Protein AF-C9STS8-F1 (afdb_monomer_lite)

Secondary structure (DSSP, 8-state):
--HHHHHHTT--SS--HHHHHHHHHHHHHHHHTT---EEEETTEE--HHHHHHHHT--HHHH--TTS-----TTEEEEPPPPP-----GGGG-HHHHHHHHHHHHHHHHHHHHHHHHHHHS--SS---TTSS---HHHHHHHHHHHHHHTT-HHHHHHHHHHHHHHHHHHHHT--HHHHHHHHHHTT-S-HHHHHHHHHHHHHHHHHHS-TT-HHHHHHHHHHHHHHHHHHHHHHHHHHTTSTTS--GGGSS--

Organism: Verticillium alfalfae (strain VaMs.102 / ATCC MYA-4576 / FGSC 10136) (NCBI:txid526221)

pLDDT: mean 78.73, std 14.79, range [30.77, 94.56]

Structure (mmCIF, N/CA/C/O backbone):
data_AF-C9STS8-F1
#
_entry.id   AF-C9STS8-F1
#
loop_
_atom_site.group_PDB
_atom_site.id
_atom_site.type_symbol
_atom_site.label_atom_id
_atom_site.label_alt_id
_atom_site.label_comp_id
_atom_site.label_asym_id
_atom_site.label_entity_id
_atom_site.label_seq_id
_atom_site.pdbx_PDB_ins_code
_atom_site.Cartn_x
_atom_site.Cartn_y
_atom_site.Cartn_z
_atom_site.occupancy
_atom_site.B_iso_or_equiv
_atom_site.auth_seq_id
_atom_site.auth_comp_id
_atom_site.auth_asym_id
_atom_site.auth_atom_id
_atom_site.pdbx_PDB_model_num
ATOM 1 N N . MET A 1 1 ? -40.296 -18.657 47.516 1.00 67.12 1 MET A N 1
ATOM 2 C CA . MET A 1 1 ? -38.949 -18.683 48.134 1.00 67.12 1 MET A CA 1
ATOM 3 C C . MET A 1 1 ? -37.764 -18.337 47.206 1.00 67.12 1 MET A C 1
ATOM 5 O O . MET A 1 1 ? -36.637 -18.381 47.673 1.00 67.12 1 MET A O 1
ATOM 9 N N . TYR A 1 2 ? -37.956 -17.901 45.949 1.00 66.25 2 TYR A N 1
ATOM 10 C CA . TYR A 1 2 ? -36.840 -17.428 45.095 1.00 66.25 2 TYR A CA 1
ATOM 11 C C . TYR A 1 2 ? -36.638 -15.901 45.098 1.00 66.25 2 TYR A C 1
ATOM 13 O O . TYR A 1 2 ? -35.509 -15.427 45.036 1.00 66.25 2 TYR A O 1
ATOM 21 N N . LYS A 1 3 ? -37.718 -15.113 45.212 1.00 73.81 3 LYS A N 1
ATOM 22 C CA . LYS A 1 3 ? -37.658 -13.639 45.155 1.00 73.81 3 LYS A CA 1
ATOM 23 C C . LYS A 1 3 ? -36.834 -13.015 46.291 1.00 73.81 3 LYS A C 1
ATOM 25 O O . LYS A 1 3 ? -36.077 -12.091 46.037 1.00 73.81 3 LYS A O 1
ATOM 30 N N . THR A 1 4 ? -36.921 -13.556 47.507 1.00 77.25 4 THR A N 1
ATOM 31 C CA . THR A 1 4 ? -36.148 -13.088 48.671 1.00 77.25 4 THR A CA 1
ATOM 32 C C . THR A 1 4 ? -34.641 -13.272 48.4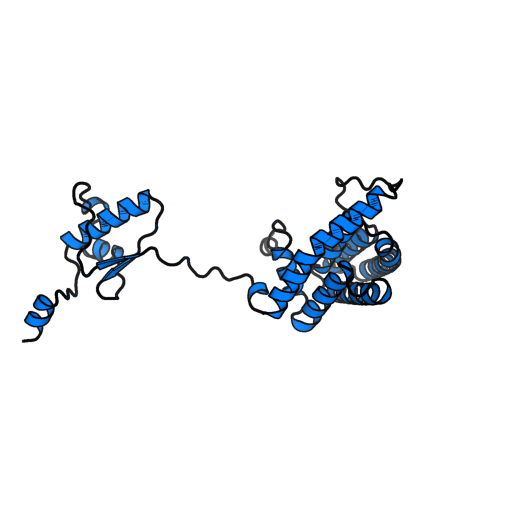98 1.00 77.25 4 THR A C 1
ATOM 34 O O . THR A 1 4 ? -33.877 -12.405 48.910 1.00 77.25 4 THR A O 1
ATOM 37 N N . ARG A 1 5 ? -34.204 -14.347 47.825 1.00 78.25 5 ARG A N 1
ATOM 38 C CA . ARG A 1 5 ? -32.780 -14.588 47.538 1.00 78.25 5 ARG A CA 1
ATOM 39 C C . ARG A 1 5 ? -32.213 -13.590 46.526 1.00 78.25 5 ARG A C 1
ATOM 41 O O . ARG A 1 5 ? -31.107 -13.107 46.721 1.00 78.25 5 ARG A O 1
ATOM 48 N N . PHE A 1 6 ? -32.976 -13.216 45.495 1.00 74.19 6 PHE A N 1
ATOM 49 C CA . PHE A 1 6 ? -32.545 -12.182 44.541 1.00 74.19 6 PHE A CA 1
ATOM 50 C C . PHE A 1 6 ? -32.336 -10.819 45.210 1.00 74.19 6 PHE A C 1
ATOM 52 O O . PHE A 1 6 ? -31.369 -10.133 44.889 1.00 74.19 6 PHE A O 1
ATOM 59 N N . THR A 1 7 ? -33.195 -10.455 46.167 1.00 72.31 7 THR A N 1
ATOM 60 C CA . THR A 1 7 ? -33.020 -9.233 46.962 1.00 72.31 7 THR A CA 1
ATOM 61 C C . THR A 1 7 ? -31.788 -9.321 47.863 1.00 72.31 7 THR A C 1
ATOM 63 O O . THR A 1 7 ? -31.000 -8.382 47.893 1.00 72.31 7 THR A O 1
ATOM 66 N N . GLN A 1 8 ? -31.569 -10.458 48.538 1.00 76.31 8 GLN A N 1
ATOM 67 C CA . GLN A 1 8 ? -30.374 -10.687 49.367 1.00 76.31 8 GLN A CA 1
ATOM 68 C C . GLN A 1 8 ? -29.068 -10.648 48.557 1.00 76.31 8 GLN A C 1
ATOM 70 O O . GLN A 1 8 ? -28.059 -10.158 49.050 1.00 76.31 8 GLN A O 1
ATOM 75 N N . TRP A 1 9 ? -29.083 -11.118 47.308 1.00 76.31 9 TRP A N 1
ATOM 76 C CA . TRP A 1 9 ? -27.934 -11.057 46.396 1.00 76.31 9 TRP A CA 1
ATOM 77 C C . TRP A 1 9 ? -27.789 -9.715 45.664 1.00 76.31 9 TRP A C 1
ATOM 79 O O . TRP A 1 9 ? -26.895 -9.574 44.831 1.00 76.31 9 TRP A O 1
ATOM 89 N N . GLY A 1 10 ? -28.666 -8.739 45.924 1.00 69.81 10 GLY A N 1
ATOM 90 C CA . GLY A 1 10 ? -28.631 -7.431 45.264 1.00 69.81 10 GLY A CA 1
ATOM 91 C C . GLY A 1 10 ? -28.894 -7.490 43.754 1.00 69.81 10 GLY A C 1
ATOM 92 O O . GLY A 1 10 ? -28.480 -6.604 43.007 1.00 69.81 10 GLY A O 1
ATOM 93 N N . PHE A 1 11 ? -29.559 -8.541 43.271 1.00 72.75 11 PHE A N 1
ATOM 94 C CA . PHE A 1 11 ? -29.754 -8.773 41.845 1.00 72.75 11 PHE A CA 1
ATOM 95 C C . PHE A 1 11 ? -31.071 -8.146 41.369 1.00 72.75 11 PHE A C 1
ATOM 97 O O . PHE A 1 11 ? -32.132 -8.776 41.352 1.00 72.75 11 PHE A O 1
ATOM 104 N N . ALA A 1 12 ? -31.002 -6.882 40.955 1.00 71.38 12 ALA A N 1
ATOM 105 C CA . ALA A 1 12 ? -32.140 -6.169 40.388 1.00 71.38 12 ALA A CA 1
ATOM 106 C C . ALA A 1 12 ? -32.310 -6.472 38.886 1.00 71.38 12 ALA A C 1
ATOM 108 O O . ALA A 1 12 ? -31.392 -6.318 38.076 1.00 71.38 12 ALA A O 1
ATOM 109 N N . LYS A 1 13 ? -33.520 -6.894 38.485 1.00 72.44 13 LYS A N 1
ATOM 110 C CA . LYS A 1 13 ? -33.876 -7.104 37.066 1.00 72.44 13 LYS A CA 1
ATOM 111 C C . LYS A 1 13 ? -34.151 -5.788 36.334 1.00 72.44 13 LYS A C 1
ATOM 113 O O . LYS A 1 13 ? -33.955 -5.710 35.121 1.00 72.44 13 LYS A O 1
ATOM 118 N N . ASN A 1 14 ? -34.597 -4.761 37.047 1.00 79.94 14 ASN A N 1
ATOM 119 C CA . ASN A 1 14 ? -34.988 -3.468 36.496 1.00 79.94 14 ASN A CA 1
ATOM 120 C C . ASN A 1 14 ? -34.195 -2.373 37.200 1.00 79.94 14 ASN A C 1
ATOM 122 O O . ASN A 1 14 ? -33.925 -2.513 38.386 1.00 79.94 14 ASN A O 1
ATOM 126 N N . ASN A 1 15 ? -33.860 -1.311 36.470 1.00 82.06 15 ASN A N 1
ATOM 127 C CA . ASN A 1 15 ? -33.297 -0.120 37.093 1.00 82.06 15 ASN A CA 1
ATOM 128 C C . ASN A 1 15 ? -34.439 0.676 37.718 1.00 82.06 15 ASN A C 1
ATOM 130 O O . ASN A 1 15 ? -35.491 0.850 37.087 1.00 82.06 15 ASN A O 1
ATOM 134 N N . THR A 1 16 ? -34.233 1.128 38.944 1.00 85.62 16 THR A N 1
ATOM 135 C CA . THR A 1 16 ? -35.099 2.115 39.588 1.00 85.62 16 THR A CA 1
ATOM 136 C C . THR A 1 16 ? -34.878 3.487 38.960 1.00 85.62 16 THR A C 1
ATOM 138 O O . THR A 1 16 ? -33.874 3.725 38.289 1.00 85.62 16 THR A O 1
ATOM 141 N N . GLU A 1 17 ? -35.818 4.404 39.168 1.00 84.38 17 GLU A N 1
ATOM 142 C CA . GLU A 1 17 ? -35.676 5.770 38.667 1.00 84.38 17 GLU A CA 1
ATOM 143 C C . GLU A 1 17 ? -34.426 6.447 39.237 1.00 84.38 17 GLU A C 1
ATOM 145 O O . GLU A 1 17 ? -33.634 6.985 38.472 1.00 84.38 17 GLU A O 1
ATOM 150 N N . ASN A 1 18 ? -34.187 6.311 40.546 1.00 84.62 18 ASN A N 1
ATOM 151 C CA . ASN A 1 18 ? -32.993 6.846 41.200 1.00 84.62 18 ASN A CA 1
ATOM 152 C C . ASN A 1 18 ? -31.707 6.322 40.555 1.00 84.62 18 ASN A C 1
ATOM 154 O O . ASN A 1 18 ? -30.808 7.104 40.273 1.00 84.62 18 ASN A O 1
ATOM 158 N N . GLU A 1 19 ? -31.616 5.026 40.253 1.00 87.00 19 GLU A N 1
ATOM 159 C CA . GLU A 1 19 ? -30.443 4.473 39.565 1.00 87.00 19 GLU A CA 1
ATOM 160 C C . GLU A 1 19 ? -30.272 5.070 38.167 1.00 87.00 19 GLU A C 1
ATOM 162 O O . GLU A 1 19 ? -29.154 5.390 37.777 1.00 87.00 19 GLU A O 1
ATOM 167 N N . VAL A 1 20 ? -31.364 5.273 37.424 1.00 88.00 20 VAL A N 1
ATOM 168 C CA . VAL A 1 20 ? -31.316 5.933 36.111 1.00 88.00 20 VAL A CA 1
ATOM 169 C C . VAL A 1 20 ? -30.802 7.370 36.230 1.00 88.00 20 VAL A C 1
ATOM 171 O O . VAL A 1 20 ? -29.992 7.764 35.394 1.00 88.00 20 VAL A O 1
ATOM 174 N N . LYS A 1 21 ? -31.172 8.116 37.279 1.00 88.69 21 LYS A N 1
ATOM 175 C CA . LYS A 1 21 ? -30.631 9.465 37.535 1.00 88.69 21 LYS A CA 1
ATOM 176 C C . LYS A 1 21 ? -29.113 9.448 37.726 1.00 88.69 21 LYS A C 1
ATOM 178 O O . LYS A 1 21 ? -28.413 10.230 37.093 1.00 88.69 21 LYS A O 1
ATOM 183 N N . HIS A 1 22 ? -28.590 8.499 38.508 1.00 88.06 22 HIS A N 1
ATOM 184 C CA . HIS A 1 22 ? -27.142 8.357 38.722 1.00 88.06 22 HIS A CA 1
ATOM 185 C C . HIS A 1 22 ? -26.405 7.968 37.429 1.00 88.06 22 HIS A C 1
ATOM 187 O O . HIS A 1 22 ? -25.308 8.460 37.168 1.00 88.06 22 HIS A O 1
ATOM 193 N N . LEU A 1 23 ? -27.008 7.110 36.593 1.00 90.00 23 LEU A N 1
ATOM 194 C CA . LEU A 1 23 ? -26.447 6.748 35.286 1.00 90.00 23 LEU A CA 1
ATOM 195 C C . LEU A 1 23 ? -26.403 7.946 34.337 1.00 90.00 23 LEU A C 1
ATOM 197 O O . LEU A 1 23 ? -25.408 8.129 33.643 1.00 90.00 23 LEU A O 1
ATOM 201 N N . LEU A 1 24 ? -27.465 8.754 34.304 1.00 89.94 24 LEU A N 1
ATOM 202 C CA . LEU A 1 24 ? -27.512 9.959 33.482 1.00 89.94 24 LEU A CA 1
ATOM 203 C C . LEU A 1 24 ? -26.501 11.000 33.969 1.00 89.94 24 LEU A C 1
ATOM 205 O O . LEU A 1 24 ? -25.737 11.492 33.149 1.00 89.94 24 LEU A O 1
ATOM 209 N N . SER A 1 25 ? -26.416 11.257 35.278 1.00 89.00 25 SER A N 1
ATOM 210 C CA . SER A 1 25 ? -25.411 12.161 35.863 1.00 89.00 25 SER A CA 1
ATOM 211 C C . SER A 1 25 ? -23.983 11.762 35.450 1.00 89.00 25 SER A C 1
ATOM 213 O O . SER A 1 25 ? -23.270 12.550 34.829 1.00 89.00 25 SER A O 1
ATOM 215 N N . MET A 1 26 ? -23.610 10.486 35.622 1.00 89.44 26 MET A N 1
ATOM 216 C CA . MET A 1 26 ? -22.300 9.987 35.176 1.00 89.44 26 MET A CA 1
ATOM 217 C C . MET A 1 26 ? -22.098 10.069 33.654 1.00 89.44 26 MET A C 1
ATOM 219 O O . MET A 1 26 ? -20.978 10.288 33.190 1.00 89.44 26 MET A O 1
ATOM 223 N N . LYS A 1 27 ? -23.154 9.857 32.859 1.00 90.56 27 LYS A N 1
ATOM 224 C CA . LYS A 1 27 ? -23.094 9.993 31.398 1.00 90.56 27 LYS A CA 1
ATOM 225 C C . LYS A 1 27 ? -22.758 11.437 31.015 1.00 90.56 27 LYS A C 1
ATOM 227 O O . LYS A 1 27 ? -21.847 11.629 30.222 1.00 90.56 27 LYS A O 1
ATOM 232 N N . PHE A 1 28 ? -23.432 12.424 31.609 1.00 88.25 28 PHE A N 1
ATOM 233 C CA . PHE A 1 28 ? -23.201 13.844 31.326 1.00 88.25 28 PHE A CA 1
ATOM 234 C C . PHE A 1 28 ? -21.793 14.303 31.711 1.00 88.25 28 PHE A C 1
ATOM 236 O O . PHE A 1 28 ? -21.145 14.968 30.907 1.00 88.25 28 PHE A O 1
ATOM 243 N N . GLU A 1 29 ? -21.290 13.905 32.884 1.00 88.19 29 GLU A N 1
ATOM 244 C CA . GLU A 1 29 ? -19.907 14.199 33.294 1.00 88.19 29 GLU A CA 1
ATOM 245 C C . GLU A 1 29 ? -18.899 13.679 32.261 1.00 88.19 29 GLU A C 1
ATOM 247 O O . GLU A 1 29 ? -17.994 14.388 31.825 1.00 88.19 29 GLU A O 1
ATOM 252 N N . ARG A 1 30 ? -19.083 12.437 31.812 1.00 89.06 30 ARG A N 1
ATOM 253 C CA . ARG A 1 30 ? -18.174 11.800 30.857 1.00 89.06 30 ARG A CA 1
ATOM 254 C C . ARG A 1 30 ? -18.312 12.347 29.443 1.00 89.06 30 ARG A C 1
ATOM 256 O O . ARG A 1 30 ? -17.299 12.480 28.759 1.00 89.06 30 ARG A O 1
ATOM 263 N N . ASP A 1 31 ? -19.523 12.683 29.014 1.00 86.75 31 ASP A N 1
ATOM 264 C CA . ASP A 1 31 ? -19.766 13.304 27.712 1.00 86.75 31 ASP A CA 1
ATOM 265 C C . ASP A 1 31 ? -19.141 14.712 27.663 1.00 86.75 31 ASP A C 1
ATOM 267 O O . ASP A 1 31 ? -18.551 15.074 26.645 1.00 86.75 31 ASP A O 1
ATOM 271 N N . ALA A 1 32 ? -19.152 15.462 28.775 1.00 85.81 32 ALA A N 1
ATOM 272 C CA . ALA A 1 32 ? -18.429 16.732 28.905 1.00 85.81 32 ALA A CA 1
ATOM 273 C C . ALA A 1 32 ? -16.898 16.560 28.814 1.00 85.81 32 ALA A C 1
ATOM 275 O O . ALA A 1 32 ? -16.208 17.419 28.269 1.00 85.81 32 ALA A O 1
ATOM 276 N N . GLU A 1 33 ? -16.364 15.424 29.272 1.00 86.50 33 GLU A N 1
ATOM 277 C CA . GLU A 1 33 ? -14.960 15.029 29.073 1.00 86.50 33 GLU A CA 1
ATOM 278 C C . GLU A 1 33 ? -14.669 14.449 27.669 1.00 86.50 33 GLU A C 1
ATOM 280 O O . GLU A 1 33 ? -13.536 14.048 27.388 1.00 86.50 33 GLU A O 1
ATOM 285 N N . GLY A 1 34 ? -15.672 14.340 26.790 1.00 83.50 34 GLY A N 1
ATOM 286 C CA . GLY A 1 34 ? -15.544 13.738 25.459 1.00 83.50 34 GLY A CA 1
ATOM 287 C C . GLY A 1 34 ? -15.432 12.207 25.459 1.00 83.50 34 GLY A C 1
ATOM 288 O O . GLY A 1 34 ? -14.976 11.614 24.477 1.00 83.50 34 GLY A O 1
ATOM 289 N N . LYS A 1 35 ? -15.818 11.537 26.550 1.00 85.31 35 LYS A N 1
ATOM 290 C CA . LYS A 1 35 ? -15.754 10.077 26.703 1.00 85.31 35 LYS A CA 1
ATOM 291 C C . LYS A 1 35 ? -17.135 9.446 26.558 1.00 85.31 35 LYS A C 1
ATOM 293 O O . LYS A 1 35 ? -17.980 9.566 27.436 1.00 85.31 35 LYS A O 1
ATOM 298 N N . VAL A 1 36 ? -17.304 8.623 25.523 1.00 85.88 36 VAL A N 1
ATOM 299 C CA . VAL A 1 36 ? -18.525 7.821 25.345 1.00 85.88 36 VAL A CA 1
ATOM 300 C C . VAL A 1 36 ? -18.703 6.838 26.512 1.00 85.88 36 VAL A C 1
ATOM 302 O O . VAL A 1 36 ? -17.737 6.233 26.997 1.00 85.88 36 VAL A O 1
ATOM 305 N N . SER A 1 37 ? -19.946 6.674 26.967 1.00 89.62 37 SER A N 1
ATOM 306 C CA . SER A 1 37 ? -20.301 5.867 28.141 1.00 89.62 37 SER A CA 1
ATOM 307 C C . SER A 1 37 ? -21.247 4.719 27.788 1.00 89.62 37 SER A C 1
ATOM 309 O O . SER A 1 37 ? -22.311 4.931 27.213 1.00 89.62 37 SER A O 1
ATOM 311 N N . GLU A 1 38 ? -20.885 3.498 28.181 1.00 91.50 38 GLU A N 1
ATOM 312 C CA . GLU A 1 38 ? -21.734 2.307 28.135 1.00 91.50 38 GLU A CA 1
ATOM 313 C C . GLU A 1 38 ? -21.904 1.740 29.551 1.00 91.50 38 GLU A C 1
ATOM 315 O O . GLU A 1 38 ? -20.928 1.491 30.264 1.00 91.50 38 GLU A O 1
ATOM 320 N N . PHE A 1 39 ? -23.151 1.512 29.969 1.00 91.56 39 PHE A N 1
ATOM 321 C CA . PHE A 1 39 ? -23.462 0.992 31.299 1.00 91.56 39 PHE A CA 1
ATOM 322 C C . PHE A 1 39 ? -23.819 -0.491 31.243 1.00 91.56 39 PHE A C 1
ATOM 324 O O . PHE A 1 39 ? -24.730 -0.904 30.525 1.00 91.56 39 PHE A O 1
ATOM 331 N N . ILE A 1 40 ? -23.134 -1.292 32.056 1.00 89.69 40 ILE A N 1
ATOM 332 C CA . ILE A 1 40 ? -23.344 -2.734 32.169 1.00 89.69 40 ILE A CA 1
ATOM 333 C C . ILE A 1 40 ? -23.850 -3.047 33.570 1.00 89.69 40 ILE A C 1
ATOM 335 O O . ILE A 1 40 ? -23.167 -2.797 34.562 1.00 89.69 40 ILE A O 1
ATOM 339 N N . ARG A 1 41 ? -25.026 -3.662 33.647 1.00 88.94 41 ARG A N 1
ATOM 340 C CA . ARG A 1 41 ? -25.642 -4.127 34.887 1.00 88.94 41 ARG A CA 1
ATOM 341 C C . ARG A 1 41 ? -25.710 -5.645 34.904 1.00 88.94 41 ARG A C 1
ATOM 343 O O . ARG A 1 41 ? -26.393 -6.233 34.064 1.00 88.94 41 ARG A O 1
ATOM 350 N N . ASN A 1 42 ? -25.057 -6.285 35.875 1.00 84.19 42 ASN A N 1
ATOM 351 C CA . ASN A 1 42 ? -25.028 -7.752 36.000 1.00 84.19 42 ASN A CA 1
ATOM 352 C C . ASN A 1 42 ? -24.695 -8.464 34.667 1.00 84.19 42 ASN A C 1
ATOM 354 O O . ASN A 1 42 ? -25.320 -9.459 34.306 1.00 84.19 42 ASN A O 1
ATOM 358 N N . GLY A 1 43 ? -23.762 -7.898 33.891 1.00 82.38 43 GLY A N 1
ATOM 359 C CA . GLY A 1 43 ? -23.343 -8.422 32.584 1.00 82.38 43 GLY A CA 1
ATOM 360 C C . GLY A 1 43 ? -24.243 -8.063 31.392 1.00 82.38 43 GLY A C 1
ATOM 361 O O . GLY A 1 43 ? -23.935 -8.469 30.277 1.00 82.38 43 GLY A O 1
ATOM 362 N N . LYS A 1 44 ? -25.329 -7.301 31.583 1.00 85.62 44 LYS A N 1
ATOM 363 C CA . LYS A 1 44 ? -26.216 -6.849 30.497 1.00 85.62 44 LYS A CA 1
ATOM 364 C C . LYS A 1 44 ? -26.116 -5.346 30.273 1.00 85.62 44 LYS A C 1
ATOM 366 O O . LYS A 1 44 ? -26.104 -4.582 31.234 1.00 85.62 44 LYS A O 1
ATOM 371 N N . VAL A 1 45 ? -26.102 -4.934 29.008 1.00 88.56 45 VAL A N 1
ATOM 372 C CA . VAL A 1 45 ? -26.091 -3.517 28.625 1.00 88.56 45 VAL A CA 1
ATOM 373 C C . VAL A 1 45 ? -27.410 -2.857 29.027 1.00 88.56 45 VAL A C 1
ATOM 375 O O . VAL A 1 45 ? -28.497 -3.392 28.787 1.00 88.56 45 VAL A O 1
ATOM 378 N N . VAL A 1 46 ? -27.311 -1.695 29.665 1.00 89.12 46 VAL A N 1
ATOM 379 C CA . VAL A 1 46 ? -28.449 -0.862 30.048 1.00 89.12 46 VAL A CA 1
ATOM 380 C C . VAL A 1 46 ? -28.781 0.087 28.901 1.00 89.12 46 VAL A C 1
ATOM 382 O O . VAL A 1 46 ? -27.986 0.950 28.546 1.00 89.12 46 VAL A O 1
ATOM 385 N N . ASN A 1 47 ? -29.989 -0.036 28.351 1.00 88.81 47 ASN A N 1
ATOM 386 C CA . ASN A 1 47 ? -30.487 0.867 27.317 1.00 88.81 47 ASN A CA 1
ATOM 387 C C . ASN A 1 47 ? -31.321 1.997 27.950 1.00 88.81 47 ASN A C 1
ATOM 389 O O . ASN A 1 47 ? -32.513 1.827 28.223 1.00 88.81 47 ASN A O 1
ATOM 393 N N . LEU A 1 48 ? -30.679 3.144 28.195 1.00 88.50 48 LEU A N 1
ATOM 394 C CA . LEU A 1 48 ? -31.318 4.327 28.788 1.00 88.50 48 LEU A CA 1
ATOM 395 C C . LEU A 1 48 ? -32.429 4.894 27.888 1.00 88.50 48 LEU A C 1
ATOM 397 O O . LEU A 1 48 ? -33.509 5.210 28.383 1.00 88.50 48 LEU A O 1
ATOM 401 N N . ALA A 1 49 ? -32.230 4.910 26.566 1.00 86.56 49 ALA A N 1
ATOM 402 C CA . ALA A 1 49 ? -33.216 5.417 25.606 1.00 86.56 49 ALA A CA 1
ATOM 403 C C . ALA A 1 49 ? -34.560 4.670 25.684 1.00 86.56 49 ALA A C 1
ATOM 405 O O . ALA A 1 49 ? -35.628 5.274 25.600 1.00 86.56 49 ALA A O 1
ATOM 406 N N . THR A 1 50 ? -34.524 3.354 25.911 1.00 87.00 50 THR A N 1
ATOM 407 C CA . THR A 1 50 ? -35.742 2.542 26.069 1.00 87.00 50 THR A CA 1
ATOM 408 C C . THR A 1 50 ? -36.493 2.895 27.354 1.00 87.00 50 THR A C 1
ATOM 410 O O . THR A 1 50 ? -37.725 2.925 27.362 1.00 87.00 50 THR A O 1
ATOM 413 N N . TYR A 1 51 ? -35.767 3.173 28.443 1.00 87.31 51 TYR A N 1
ATOM 414 C CA . TYR A 1 51 ? -36.372 3.600 29.704 1.00 87.31 51 TYR A CA 1
ATOM 415 C C . TYR A 1 51 ? -37.075 4.952 29.547 1.00 87.31 51 TYR A C 1
ATOM 417 O O . TYR A 1 51 ? -38.254 5.058 29.888 1.00 87.31 51 TYR A O 1
ATOM 425 N N . LEU A 1 52 ? -36.371 5.935 28.980 1.00 87.88 52 LEU A N 1
ATOM 426 C CA . LEU A 1 52 ? -36.862 7.293 28.730 1.00 87.88 52 LEU A CA 1
ATOM 427 C C . LEU A 1 52 ? -38.103 7.282 27.833 1.00 87.88 52 LEU A C 1
ATOM 429 O O . LEU A 1 52 ? -39.150 7.798 28.217 1.00 87.88 52 LEU A O 1
ATOM 433 N N . LYS A 1 53 ? -38.043 6.557 26.707 1.00 89.44 53 LYS A N 1
ATOM 434 C CA . LYS A 1 53 ? -39.173 6.402 25.778 1.00 89.44 53 LYS A CA 1
ATOM 435 C C . LYS A 1 53 ? -40.407 5.794 26.446 1.00 89.44 53 LYS A C 1
ATOM 437 O O . LYS A 1 53 ? -41.519 6.240 26.197 1.00 89.44 53 LYS A O 1
ATOM 442 N N . ARG A 1 54 ? -40.228 4.781 27.301 1.00 88.06 54 ARG A N 1
ATOM 443 C CA . ARG A 1 54 ? -41.338 4.145 28.031 1.00 88.06 54 ARG A CA 1
ATOM 444 C C . ARG A 1 54 ? -41.952 5.076 29.078 1.00 88.06 54 ARG A C 1
ATOM 446 O O . ARG A 1 54 ? -43.139 4.960 29.360 1.00 88.06 54 ARG A O 1
ATOM 453 N N . LYS A 1 55 ? -41.137 5.924 29.703 1.00 87.19 55 LYS A N 1
ATOM 454 C CA . LYS A 1 55 ? -41.578 6.857 30.745 1.00 87.19 55 LYS A CA 1
ATOM 455 C C . LYS A 1 55 ? -42.078 8.192 30.195 1.00 87.19 55 LYS A C 1
ATOM 457 O O . LYS A 1 55 ? -42.711 8.915 30.948 1.00 87.19 55 LYS A O 1
ATOM 462 N N . GLY A 1 56 ? -41.852 8.479 28.912 1.00 86.62 56 GLY A N 1
ATOM 463 C CA . GLY A 1 56 ? -42.266 9.734 28.283 1.00 86.62 56 GLY A CA 1
ATOM 464 C C . GLY A 1 56 ? -41.487 10.944 28.802 1.00 86.62 56 GLY A C 1
ATOM 465 O O . GLY A 1 56 ? -42.021 12.043 28.802 1.00 86.62 56 GLY A O 1
ATOM 466 N N . VAL A 1 57 ? -40.256 10.725 29.269 1.00 87.88 57 VAL A N 1
ATOM 467 C CA . VAL A 1 57 ? -39.380 11.750 29.857 1.00 87.88 57 VAL A CA 1
ATOM 468 C C . VAL A 1 57 ? -38.080 11.831 29.067 1.00 87.88 57 VAL A C 1
ATOM 470 O O . VAL A 1 57 ? -37.630 10.831 28.500 1.00 87.88 57 VAL A O 1
ATOM 473 N N . THR A 1 58 ? -37.482 13.013 29.018 1.00 86.62 58 THR A N 1
ATOM 474 C CA . THR A 1 58 ? -36.185 13.265 28.383 1.00 86.62 58 THR A CA 1
ATOM 475 C C . THR A 1 58 ? -35.035 13.065 29.372 1.00 86.62 58 THR A C 1
ATOM 477 O O . THR A 1 58 ? -35.246 12.884 30.571 1.00 86.62 58 THR A O 1
ATOM 480 N N . GLU A 1 59 ? -33.794 13.064 28.870 1.00 82.81 59 GLU A N 1
ATOM 481 C CA . GLU A 1 59 ? -32.603 12.970 29.727 1.00 82.81 59 GLU A CA 1
ATOM 482 C C . GLU A 1 59 ? -32.550 14.127 30.739 1.00 82.81 59 GLU A C 1
ATOM 484 O O . GLU A 1 59 ? -32.228 13.900 31.900 1.00 82.81 59 GLU A O 1
ATOM 489 N N . TYR A 1 60 ? -32.947 15.333 30.327 1.00 80.69 60 TYR A N 1
ATOM 490 C CA . TYR A 1 60 ? -32.900 16.542 31.152 1.00 80.69 60 TYR A CA 1
ATOM 491 C C . TYR A 1 60 ? -33.988 16.605 32.230 1.00 80.69 60 TYR A C 1
ATOM 493 O O . TYR A 1 60 ? -33.771 17.233 33.258 1.00 80.69 60 TYR A O 1
ATOM 501 N N . ASP A 1 61 ? -35.117 15.914 32.045 1.00 78.19 61 ASP A N 1
ATOM 502 C CA . ASP A 1 61 ? -36.210 15.901 33.033 1.00 78.19 61 ASP A CA 1
ATOM 503 C C . ASP A 1 61 ? -35.860 15.090 34.292 1.00 78.19 61 ASP A C 1
ATOM 505 O O . ASP A 1 61 ? -36.488 15.239 35.339 1.00 78.19 61 ASP A O 1
ATOM 509 N N . LEU A 1 62 ? -34.885 14.181 34.182 1.00 75.00 62 LEU A N 1
ATOM 510 C CA . LEU A 1 62 ? -34.491 13.267 35.256 1.00 75.00 62 LEU A CA 1
ATOM 511 C C . LEU A 1 62 ? -33.144 13.609 35.888 1.00 75.00 62 LEU A C 1
ATOM 513 O O . LEU A 1 62 ? -32.866 13.125 36.987 1.00 75.00 62 LEU A O 1
ATOM 517 N N . VAL A 1 63 ? -32.295 14.364 35.195 1.00 72.25 63 VAL A N 1
ATOM 518 C CA . VAL A 1 63 ? -30.969 14.706 35.705 1.00 72.25 63 VAL A CA 1
ATOM 519 C C . VAL A 1 63 ? -31.107 15.714 36.824 1.00 72.25 63 VAL A C 1
ATOM 521 O O . VAL A 1 63 ? -31.624 16.810 36.645 1.00 72.25 63 VAL A O 1
ATOM 524 N N . ASP A 1 64 ? -30.581 15.324 37.971 1.00 73.81 64 ASP A N 1
ATOM 525 C CA . ASP A 1 64 ? -30.295 16.231 39.059 1.00 73.81 64 ASP A CA 1
ATOM 526 C C . ASP A 1 64 ? -28.780 16.450 39.082 1.00 73.81 64 ASP A C 1
ATOM 528 O O . ASP A 1 64 ? -28.016 15.522 39.365 1.00 73.81 64 ASP A O 1
ATOM 532 N N . PHE A 1 65 ? -28.350 17.658 38.716 1.00 66.12 65 PHE A N 1
ATOM 533 C CA . PHE A 1 65 ? -26.935 18.034 38.664 1.00 66.12 65 PHE A CA 1
ATOM 534 C C . PHE A 1 65 ? -26.289 18.107 40.058 1.00 66.12 65 PHE A C 1
ATOM 536 O O . PHE A 1 65 ? -25.065 18.153 40.152 1.00 66.12 65 PHE A O 1
ATOM 543 N N . GLU A 1 66 ? -27.083 18.079 41.133 1.00 66.94 66 GLU A N 1
ATOM 544 C CA . GLU A 1 66 ? -26.591 18.011 42.514 1.00 66.94 66 GLU A CA 1
ATOM 545 C C . GLU A 1 66 ? -26.404 16.560 42.996 1.00 66.94 66 GLU A C 1
ATOM 547 O O . GLU A 1 66 ? -25.722 16.305 43.993 1.00 66.94 66 GLU A O 1
ATOM 552 N N . THR A 1 67 ? -26.963 15.577 42.280 1.00 67.62 67 THR A N 1
ATOM 553 C CA . THR A 1 67 ? -26.832 14.160 42.632 1.00 67.62 67 THR A CA 1
ATOM 554 C C . THR A 1 67 ? -25.434 13.642 42.290 1.00 67.62 67 THR A C 1
ATOM 556 O O . THR A 1 67 ? -25.018 13.621 41.129 1.00 67.62 67 THR A O 1
ATOM 559 N N . THR A 1 68 ? -24.730 13.124 43.304 1.00 67.75 68 THR A N 1
ATOM 560 C CA . THR A 1 68 ? -23.409 12.498 43.134 1.00 67.75 68 THR A CA 1
ATOM 561 C C . THR A 1 68 ? -23.451 11.390 42.081 1.00 67.75 68 THR A C 1
ATOM 563 O O . THR A 1 6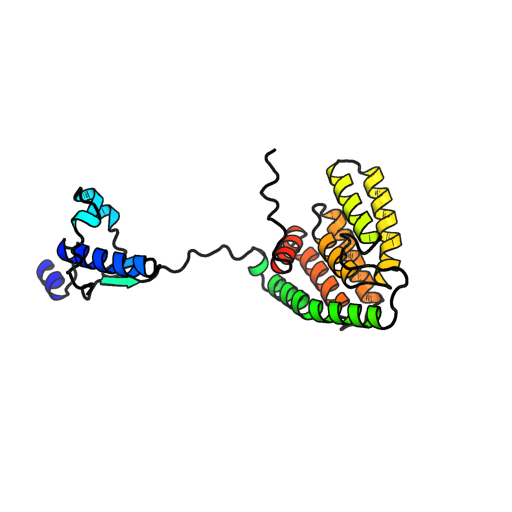8 ? -24.277 10.480 42.177 1.00 67.75 68 THR A O 1
ATOM 566 N N . SER A 1 69 ? -22.503 11.381 41.145 1.00 70.81 69 SER A N 1
ATOM 567 C CA . SER A 1 69 ? -22.403 10.398 40.053 1.00 70.81 69 SER A CA 1
ATOM 568 C C . SER A 1 69 ? -22.021 8.974 40.497 1.00 70.81 69 SER A C 1
ATOM 570 O O . SER A 1 69 ? -21.603 8.130 39.703 1.00 70.81 69 SER A O 1
ATOM 572 N N . ARG A 1 70 ? -22.175 8.637 41.781 1.00 82.12 70 ARG A N 1
ATOM 573 C CA . ARG A 1 70 ? -21.786 7.332 42.315 1.00 82.12 70 ARG A CA 1
ATOM 574 C C . ARG A 1 70 ? -22.721 6.233 41.811 1.00 82.12 70 ARG A C 1
ATOM 576 O O . ARG A 1 70 ? -23.884 6.150 42.194 1.00 82.12 70 ARG A O 1
ATOM 583 N N . LEU A 1 71 ? -22.181 5.330 40.998 1.00 84.06 71 LEU A N 1
ATOM 584 C CA . LEU A 1 71 ? -22.944 4.196 40.490 1.00 84.06 71 LEU A CA 1
ATOM 585 C C . LEU A 1 71 ? -23.288 3.167 41.582 1.00 84.06 71 LEU A C 1
ATOM 587 O O . LEU A 1 71 ? -22.467 2.901 42.467 1.00 84.06 71 LEU A O 1
ATOM 591 N N . PRO A 1 72 ? -24.452 2.499 41.472 1.00 84.12 72 PRO A N 1
ATOM 592 C CA . PRO A 1 72 ? -24.762 1.310 42.258 1.00 84.12 72 PRO A CA 1
ATOM 593 C C . PRO A 1 72 ? -23.723 0.202 42.040 1.00 84.12 72 PRO A C 1
ATOM 595 O O . PRO A 1 72 ? -23.266 -0.010 40.921 1.00 84.12 72 PRO A O 1
ATOM 598 N N . ALA A 1 73 ? -23.418 -0.585 43.078 1.00 82.75 73 ALA A N 1
ATOM 599 C CA . ALA A 1 73 ? -22.363 -1.613 43.040 1.00 82.75 73 ALA A CA 1
ATOM 600 C C . ALA A 1 73 ? -22.516 -2.667 41.920 1.00 82.75 73 ALA A C 1
ATOM 602 O O . ALA A 1 73 ? -21.538 -3.268 41.474 1.00 82.75 73 ALA A O 1
ATOM 603 N N . HIS A 1 74 ? -23.747 -2.897 41.463 1.00 84.31 74 HIS A N 1
ATOM 604 C CA . HIS A 1 74 ? -24.089 -3.882 40.438 1.00 84.31 74 HIS A CA 1
ATOM 605 C C . HIS A 1 74 ? -24.118 -3.293 39.010 1.00 84.31 74 HIS A C 1
ATOM 607 O O . HIS A 1 74 ? -24.420 -4.013 38.050 1.00 84.31 74 HIS A O 1
ATOM 613 N N . VAL A 1 75 ? -23.790 -2.002 38.862 1.00 88.19 75 VAL A N 1
ATOM 614 C CA . VAL A 1 75 ? -23.668 -1.292 37.585 1.00 88.19 75 VAL A CA 1
ATOM 615 C C . VAL A 1 75 ? -22.237 -0.797 37.399 1.00 88.19 75 VAL A C 1
ATOM 617 O O . VAL A 1 75 ? -21.615 -0.259 38.309 1.00 88.19 75 VAL A O 1
ATOM 620 N N . ARG A 1 76 ? -21.698 -0.976 36.194 1.00 89.50 76 ARG A N 1
ATOM 621 C CA . ARG A 1 76 ? -20.364 -0.505 35.813 1.00 89.50 76 ARG A CA 1
ATOM 622 C C . ARG A 1 76 ? -20.464 0.361 34.567 1.00 89.50 76 ARG A C 1
ATOM 624 O O . ARG A 1 76 ? -21.108 -0.047 33.604 1.00 89.50 76 ARG A O 1
ATOM 631 N N . CYS A 1 77 ? -19.796 1.510 34.572 1.00 89.94 77 CYS A N 1
ATOM 632 C CA . CYS A 1 77 ? -19.576 2.310 33.370 1.00 89.94 77 CYS A CA 1
ATOM 633 C C . CYS A 1 77 ? -18.293 1.852 32.668 1.00 89.94 77 CYS A C 1
ATOM 635 O O . CYS A 1 77 ? -17.272 1.612 33.318 1.00 89.94 77 CYS A O 1
ATOM 637 N N . ARG A 1 78 ? -18.335 1.732 31.342 1.00 89.06 78 ARG A N 1
ATOM 638 C CA . ARG A 1 78 ? -17.180 1.467 30.482 1.00 89.06 78 ARG A CA 1
ATOM 639 C C . ARG A 1 78 ? -17.177 2.428 29.303 1.00 89.06 78 ARG A C 1
ATOM 641 O O . ARG A 1 78 ? -18.230 2.841 28.834 1.00 89.06 78 ARG A O 1
ATOM 648 N N . THR A 1 79 ? -15.988 2.757 28.811 1.00 85.81 79 THR A N 1
ATOM 649 C CA . THR A 1 79 ? -15.856 3.316 27.464 1.00 85.81 79 THR A CA 1
ATOM 650 C C . THR A 1 79 ? -15.978 2.145 26.486 1.00 85.81 79 THR A C 1
ATOM 652 O O . THR A 1 79 ? -15.197 1.196 26.631 1.00 85.81 79 THR A O 1
ATOM 655 N N . PRO A 1 80 ? -16.935 2.146 25.541 1.00 78.00 80 PRO A N 1
ATOM 656 C CA . PRO A 1 80 ? -17.016 1.079 24.554 1.00 78.00 80 PRO A CA 1
ATOM 657 C C . PRO A 1 80 ? -15.719 1.049 23.741 1.00 78.00 80 PRO A C 1
ATOM 659 O O . PRO A 1 80 ? -15.136 2.094 23.439 1.00 78.00 80 PRO A O 1
ATOM 662 N N . SER A 1 81 ? -15.243 -0.150 23.404 1.00 69.94 81 SER A N 1
ATOM 663 C CA . SER A 1 81 ? -14.132 -0.274 22.462 1.00 69.94 81 SER A CA 1
ATOM 664 C C . SER A 1 81 ? -14.528 0.412 21.154 1.00 69.94 81 SER A C 1
ATOM 666 O O . SER A 1 81 ? -15.678 0.252 20.729 1.00 69.94 81 SER A O 1
ATOM 668 N N . PRO A 1 82 ? -13.623 1.179 20.516 1.00 64.12 82 PRO A N 1
ATOM 669 C CA . PRO A 1 82 ? -13.921 1.755 19.217 1.00 64.12 82 PRO A CA 1
ATOM 670 C C . PRO A 1 82 ? -14.383 0.628 18.284 1.00 64.12 82 PRO A C 1
ATOM 672 O O . PRO A 1 82 ? -13.843 -0.484 18.374 1.00 64.12 82 PRO A O 1
ATOM 675 N N . PRO A 1 83 ? -15.395 0.872 17.430 1.00 61.47 83 PRO A N 1
ATOM 676 C CA . PRO A 1 83 ? -15.815 -0.126 16.460 1.00 61.47 83 PRO A CA 1
ATOM 677 C C . PRO A 1 83 ? -14.572 -0.593 15.700 1.00 61.47 83 PRO A C 1
ATOM 679 O O . PRO A 1 83 ? -13.699 0.242 15.435 1.00 61.47 83 PRO A O 1
ATOM 682 N N . PRO A 1 84 ? -14.448 -1.896 15.386 1.00 57.66 84 PRO A N 1
ATOM 683 C CA . PRO A 1 84 ? -13.312 -2.380 14.626 1.00 57.66 84 PRO A CA 1
ATOM 684 C C . PRO A 1 84 ? -13.261 -1.564 13.339 1.00 57.66 84 PRO A C 1
ATOM 686 O O . PRO A 1 84 ? -14.117 -1.716 12.465 1.00 57.66 84 PRO A O 1
ATOM 689 N N . SER A 1 85 ? -12.288 -0.654 13.238 1.00 53.38 85 SER A N 1
ATOM 690 C CA . SER A 1 85 ? -11.983 -0.069 11.949 1.00 53.38 85 SER A CA 1
ATOM 691 C C . SER A 1 85 ? -11.604 -1.259 11.074 1.00 53.38 85 SER A C 1
ATOM 693 O O . SER A 1 85 ? -10.860 -2.138 11.531 1.00 53.38 85 SER A O 1
ATOM 695 N N . PRO A 1 86 ? -12.162 -1.395 9.861 1.00 58.16 86 PRO A N 1
ATOM 696 C CA . PRO A 1 86 ? -11.658 -2.397 8.953 1.00 58.16 86 PRO A CA 1
ATOM 697 C C . PRO A 1 86 ? -10.191 -2.042 8.745 1.00 58.16 86 PRO A C 1
ATOM 699 O O . PRO A 1 86 ? -9.878 -1.056 8.079 1.00 58.16 86 PRO A O 1
ATOM 702 N N . ALA A 1 87 ? -9.298 -2.807 9.378 1.00 56.31 87 ALA A N 1
ATOM 703 C CA . ALA A 1 87 ? -7.885 -2.741 9.078 1.00 56.31 87 ALA A CA 1
ATOM 704 C C . ALA A 1 87 ? -7.799 -2.810 7.547 1.00 56.31 87 ALA A C 1
ATOM 706 O O . ALA A 1 87 ? -8.435 -3.708 6.967 1.00 56.31 87 ALA A O 1
ATOM 707 N N . PRO A 1 88 ? -7.136 -1.840 6.891 1.00 58.19 88 PRO A N 1
ATOM 708 C CA . PRO A 1 88 ? -7.017 -1.831 5.443 1.00 58.19 88 PRO A CA 1
ATOM 709 C C . PRO A 1 88 ? -6.649 -3.232 4.962 1.00 58.19 88 PRO A C 1
ATOM 711 O O . PRO A 1 88 ? -5.853 -3.898 5.624 1.00 58.19 88 PRO A O 1
ATOM 714 N N . GLY A 1 89 ? -7.244 -3.718 3.869 1.00 56.59 89 GLY A N 1
ATOM 715 C CA . GLY A 1 89 ? -7.131 -5.124 3.451 1.00 56.59 89 GLY A CA 1
ATOM 716 C C . GLY A 1 89 ? -5.692 -5.664 3.414 1.00 56.59 89 GLY A C 1
ATOM 717 O O . GLY A 1 89 ? -5.482 -6.854 3.646 1.00 56.59 89 GLY A O 1
ATOM 718 N N . TYR A 1 90 ? -4.700 -4.783 3.233 1.00 54.97 90 TYR A N 1
ATOM 719 C CA . TYR A 1 90 ? -3.274 -5.100 3.279 1.00 54.97 90 TYR A CA 1
ATOM 720 C C . TYR A 1 90 ? -2.718 -5.499 4.661 1.00 54.97 90 TYR A C 1
ATOM 722 O O . TYR A 1 90 ? -1.702 -6.181 4.718 1.00 54.97 90 TYR A O 1
ATOM 730 N N . LEU A 1 91 ? -3.369 -5.158 5.777 1.00 57.62 91 LEU A N 1
ATOM 731 C CA . LEU A 1 91 ? -2.964 -5.583 7.129 1.00 57.62 91 LEU A CA 1
ATOM 732 C C . LEU A 1 91 ? -3.476 -6.984 7.508 1.00 57.62 91 LEU A C 1
ATOM 734 O O . LEU A 1 91 ? -3.282 -7.421 8.640 1.00 57.62 91 LEU A O 1
ATOM 738 N N . ARG A 1 92 ? -4.150 -7.702 6.596 1.00 65.50 92 ARG A N 1
ATOM 739 C CA . ARG A 1 92 ? -4.711 -9.032 6.893 1.00 65.50 92 ARG A CA 1
ATOM 740 C C . ARG A 1 92 ? -3.752 -10.196 6.661 1.00 65.50 92 ARG A C 1
ATOM 742 O O . ARG A 1 92 ? -3.997 -11.256 7.229 1.00 65.50 92 ARG A O 1
ATOM 749 N N . SER A 1 93 ? -2.707 -10.048 5.840 1.00 77.44 93 SER A N 1
ATOM 750 C CA . SER A 1 93 ? -1.780 -11.153 5.550 1.00 77.44 93 SER A CA 1
ATOM 751 C C . SER A 1 93 ? -0.368 -10.885 6.101 1.00 77.44 93 SER A C 1
ATOM 753 O O . SER A 1 93 ? 0.161 -9.785 5.921 1.00 77.44 93 SER A O 1
ATOM 755 N N . PRO A 1 94 ? 0.284 -11.883 6.736 1.00 83.06 94 PRO A N 1
ATOM 756 C CA . PRO A 1 94 ? 1.672 -11.756 7.197 1.00 83.06 94 PRO A CA 1
ATOM 757 C C . PRO A 1 94 ? 2.654 -11.383 6.076 1.00 83.06 94 PRO A C 1
ATOM 759 O O . PRO A 1 94 ? 3.623 -10.663 6.308 1.00 83.06 94 PRO A O 1
ATOM 762 N N . ASP A 1 95 ? 2.384 -11.844 4.852 1.00 83.19 95 ASP A N 1
ATOM 763 C CA . ASP A 1 95 ? 3.190 -11.544 3.666 1.00 83.19 95 ASP A CA 1
ATOM 764 C C . ASP A 1 95 ? 3.104 -10.061 3.266 1.00 83.19 95 ASP A C 1
ATOM 766 O O . ASP A 1 95 ? 4.123 -9.462 2.924 1.00 83.19 95 ASP A O 1
ATOM 770 N N . LEU A 1 96 ? 1.918 -9.445 3.351 1.00 83.88 96 LEU A N 1
ATOM 771 C CA . LEU A 1 96 ? 1.722 -8.025 3.039 1.00 83.88 96 LEU A CA 1
ATOM 772 C C . LEU A 1 96 ? 2.332 -7.117 4.114 1.00 83.88 96 LEU A C 1
ATOM 774 O O . LEU A 1 96 ? 2.935 -6.100 3.771 1.00 83.88 96 LEU A O 1
ATOM 778 N N . ILE A 1 97 ? 2.264 -7.519 5.388 1.00 84.75 97 ILE A N 1
ATOM 779 C CA . ILE A 1 97 ? 2.948 -6.822 6.490 1.00 84.75 97 ILE A CA 1
ATOM 780 C C . ILE A 1 97 ? 4.463 -6.847 6.261 1.00 84.75 97 ILE A C 1
ATOM 782 O O . ILE A 1 97 ? 5.108 -5.799 6.250 1.00 84.75 97 ILE A O 1
ATOM 786 N N . ARG A 1 98 ? 5.030 -8.025 5.975 1.00 88.00 98 ARG A N 1
ATOM 787 C CA . ARG A 1 98 ? 6.458 -8.165 5.653 1.00 88.00 98 ARG A CA 1
ATOM 788 C C . ARG A 1 98 ? 6.848 -7.319 4.441 1.00 88.00 98 ARG A C 1
ATOM 790 O O . ARG A 1 98 ? 7.898 -6.678 4.444 1.00 88.00 98 ARG A O 1
ATOM 797 N N . ALA A 1 99 ? 6.024 -7.307 3.395 1.00 87.75 99 ALA A N 1
ATOM 798 C CA . ALA A 1 99 ? 6.284 -6.494 2.216 1.00 87.75 99 ALA A CA 1
ATOM 799 C C . ALA A 1 99 ? 6.296 -4.995 2.553 1.00 87.75 99 ALA A C 1
ATOM 801 O O . ALA A 1 99 ? 7.193 -4.282 2.098 1.00 87.75 99 ALA A O 1
ATOM 802 N N . GLN A 1 100 ? 5.364 -4.536 3.395 1.00 86.19 100 GLN A N 1
ATOM 803 C CA . GLN A 1 100 ? 5.309 -3.161 3.890 1.00 86.19 100 GLN A CA 1
ATOM 804 C C . GLN A 1 100 ? 6.558 -2.798 4.708 1.00 86.19 100 GLN A C 1
ATOM 806 O O . GLN A 1 100 ? 7.144 -1.740 4.479 1.00 86.19 100 GLN A O 1
ATOM 811 N N . GLU A 1 101 ? 7.017 -3.675 5.601 1.00 87.94 101 GLU A N 1
ATOM 812 C CA . GLU A 1 101 ? 8.258 -3.481 6.365 1.00 87.94 101 GLU A CA 1
ATOM 813 C C . GLU A 1 101 ? 9.480 -3.362 5.448 1.00 87.94 101 GLU A C 1
ATOM 815 O O . GLU A 1 101 ? 10.301 -2.457 5.617 1.00 87.94 101 GLU A O 1
ATOM 820 N N . ILE A 1 102 ? 9.586 -4.236 4.439 1.00 90.38 102 ILE A N 1
ATOM 821 C CA . ILE A 1 102 ? 10.666 -4.191 3.443 1.00 90.38 102 ILE A CA 1
ATOM 822 C C . ILE A 1 102 ? 10.630 -2.863 2.686 1.00 90.38 102 ILE A C 1
ATOM 824 O O . ILE A 1 102 ? 11.678 -2.245 2.495 1.00 90.38 102 ILE A O 1
ATOM 828 N N . LEU A 1 103 ? 9.449 -2.413 2.267 1.00 87.75 103 LEU A N 1
ATOM 829 C CA . LEU A 1 103 ? 9.275 -1.154 1.551 1.00 87.75 103 LEU A CA 1
ATOM 830 C C . LEU A 1 103 ? 9.677 0.042 2.409 1.00 87.75 103 LEU A C 1
ATOM 832 O O . LEU A 1 103 ? 10.574 0.787 2.021 1.00 87.75 103 LEU A O 1
ATOM 836 N N . VAL A 1 104 ? 9.089 0.192 3.595 1.00 85.31 104 VAL A N 1
ATOM 837 C CA . VAL A 1 104 ? 9.380 1.307 4.509 1.00 85.31 104 VAL A CA 1
ATOM 838 C C . VAL A 1 104 ? 10.856 1.309 4.917 1.00 85.31 104 VAL A C 1
ATOM 840 O O . VAL A 1 104 ? 11.527 2.341 4.829 1.00 85.31 104 VAL A O 1
ATOM 843 N N . GLY A 1 105 ? 11.390 0.148 5.303 1.00 86.75 105 GLY A N 1
ATOM 844 C CA . GLY A 1 105 ? 12.763 0.008 5.786 1.00 86.75 105 GLY A CA 1
ATOM 845 C C . GLY A 1 105 ? 13.825 0.281 4.719 1.00 86.75 105 GLY A C 1
ATOM 846 O O . GLY A 1 105 ? 14.906 0.785 5.039 1.00 86.75 105 GLY A O 1
ATOM 847 N N . ASN A 1 106 ? 13.534 -0.012 3.449 1.00 89.81 106 ASN A N 1
ATOM 848 C CA . ASN A 1 106 ? 14.472 0.223 2.351 1.00 89.81 106 ASN A CA 1
ATOM 849 C C . ASN A 1 106 ? 14.258 1.562 1.652 1.00 89.81 106 ASN A C 1
ATOM 851 O O . ASN A 1 106 ? 15.222 2.098 1.110 1.00 89.81 106 ASN A O 1
ATOM 855 N N . MET A 1 107 ? 13.068 2.162 1.713 1.00 85.62 107 MET A N 1
ATOM 856 C CA . MET A 1 107 ? 12.815 3.414 1.003 1.00 85.62 107 MET A CA 1
ATOM 857 C C . MET A 1 107 ? 13.684 4.558 1.527 1.00 85.62 107 MET A C 1
ATOM 859 O O . MET A 1 107 ? 14.279 5.287 0.736 1.00 85.62 107 MET A O 1
ATOM 863 N N . ARG A 1 108 ? 13.862 4.671 2.851 1.00 83.81 108 ARG A N 1
ATOM 864 C CA . ARG A 1 108 ? 14.793 5.655 3.430 1.00 83.81 108 ARG A CA 1
ATOM 865 C C . ARG A 1 108 ? 16.218 5.473 2.896 1.00 83.81 108 ARG A C 1
ATOM 867 O O . ARG A 1 108 ? 16.874 6.458 2.573 1.00 83.81 108 ARG A O 1
ATOM 874 N N . LYS A 1 109 ? 16.685 4.225 2.779 1.00 87.38 109 LYS A N 1
ATOM 875 C CA . LYS A 1 109 ? 18.024 3.908 2.259 1.00 87.38 109 LYS A CA 1
ATOM 876 C C . LYS A 1 109 ? 18.149 4.278 0.782 1.00 87.38 109 LYS A C 1
ATOM 878 O O . LYS A 1 109 ? 19.155 4.861 0.399 1.00 87.38 109 LYS A O 1
ATOM 883 N N . THR A 1 110 ? 17.123 3.987 -0.017 1.00 85.44 110 THR A N 1
ATOM 884 C CA . THR A 1 110 ? 17.057 4.370 -1.432 1.00 85.44 110 THR A CA 1
ATOM 885 C C . THR A 1 110 ? 17.144 5.882 -1.608 1.00 85.44 110 THR A C 1
ATOM 887 O O . THR A 1 110 ? 17.968 6.352 -2.381 1.00 85.44 110 THR A O 1
ATOM 890 N N . LEU A 1 111 ? 16.342 6.649 -0.861 1.00 81.88 111 LEU A N 1
ATOM 891 C CA . LEU A 1 111 ? 16.324 8.110 -0.971 1.00 81.88 111 LEU A CA 1
ATOM 892 C C . LEU A 1 111 ? 17.686 8.718 -0.611 1.00 81.88 111 LEU A C 1
ATOM 894 O O . LEU A 1 111 ? 18.187 9.562 -1.345 1.00 81.88 111 LEU A O 1
ATOM 898 N N . ILE A 1 112 ? 18.317 8.243 0.469 1.00 82.50 112 ILE A N 1
ATOM 899 C CA . ILE A 1 112 ? 19.670 8.679 0.851 1.00 82.50 112 ILE A CA 1
ATOM 900 C C . ILE A 1 112 ? 20.683 8.324 -0.246 1.00 82.50 112 ILE A C 1
ATOM 902 O O . ILE A 1 112 ? 21.542 9.139 -0.574 1.00 82.50 112 ILE A O 1
ATOM 906 N N . HIS A 1 113 ? 20.585 7.127 -0.832 1.00 81.88 113 HIS A N 1
ATOM 907 C CA . HIS A 1 113 ? 21.480 6.700 -1.905 1.00 81.88 113 HIS A CA 1
ATOM 908 C C . HIS A 1 113 ? 21.348 7.588 -3.154 1.00 81.88 113 HIS A C 1
ATOM 910 O O . HIS A 1 113 ? 22.361 8.058 -3.671 1.00 81.88 113 HIS A O 1
ATOM 916 N N . CYS A 1 114 ? 20.120 7.888 -3.587 1.00 78.75 114 CYS A N 1
ATOM 917 C CA . CYS A 1 114 ? 19.859 8.807 -4.698 1.00 78.75 114 CYS A CA 1
ATOM 918 C C . CYS A 1 114 ? 20.406 10.214 -4.409 1.00 78.75 114 CYS A C 1
ATOM 920 O O . CYS A 1 114 ? 21.132 10.762 -5.234 1.00 78.75 114 CYS A O 1
ATOM 922 N N . GLN A 1 115 ? 20.162 10.758 -3.213 1.00 75.88 115 GLN A N 1
ATOM 923 C CA . GLN A 1 115 ? 20.682 12.070 -2.805 1.00 75.88 115 GLN A CA 1
ATOM 924 C C . GLN A 1 115 ? 22.216 12.134 -2.816 1.00 75.88 115 GLN A C 1
ATOM 926 O O . GLN A 1 115 ? 22.799 13.136 -3.233 1.00 75.88 115 GLN A O 1
ATOM 931 N N . GLN A 1 116 ? 22.891 11.068 -2.376 1.00 77.31 116 GLN A N 1
ATOM 932 C CA . GLN A 1 116 ? 24.354 10.984 -2.409 1.00 77.31 116 GLN A CA 1
ATOM 933 C C . GLN A 1 116 ? 24.898 10.967 -3.842 1.00 77.31 116 GLN A C 1
ATOM 935 O O . GLN A 1 116 ? 25.938 11.572 -4.104 1.00 77.31 116 GLN A O 1
ATOM 940 N N . ILE A 1 117 ? 24.210 10.292 -4.767 1.00 71.94 117 ILE A N 1
ATOM 941 C CA . ILE A 1 117 ? 24.563 10.285 -6.194 1.00 71.94 117 ILE A CA 1
ATOM 942 C C . ILE A 1 117 ? 24.356 11.680 -6.799 1.00 71.94 117 ILE A C 1
ATOM 944 O O . ILE A 1 117 ? 25.274 12.204 -7.431 1.00 71.94 117 ILE A O 1
ATOM 948 N N . GLU A 1 118 ? 23.199 12.298 -6.548 1.00 70.00 118 GLU A N 1
ATOM 949 C CA . GLU A 1 118 ? 22.844 13.649 -7.013 1.00 70.00 118 GLU A CA 1
ATOM 950 C C . GLU A 1 118 ? 23.839 14.706 -6.505 1.00 70.00 118 GLU A C 1
ATOM 952 O O . GLU A 1 118 ? 24.254 15.585 -7.255 1.00 70.00 118 GLU A O 1
ATOM 957 N N . SER A 1 119 ? 24.295 14.587 -5.254 1.00 67.38 119 SER A N 1
ATOM 958 C CA . SER A 1 119 ? 25.269 15.520 -4.664 1.00 67.38 119 SER A CA 1
ATOM 959 C C . SER A 1 119 ? 26.683 15.368 -5.243 1.00 67.38 119 SER A C 1
ATOM 961 O O . SER A 1 119 ? 27.447 16.327 -5.259 1.00 67.38 119 SER A O 1
ATOM 963 N N . ARG A 1 120 ? 27.063 14.163 -5.699 1.00 63.44 120 ARG A N 1
ATOM 964 C CA . ARG A 1 120 ? 28.392 13.878 -6.284 1.00 63.44 120 ARG A CA 1
ATOM 965 C C . ARG A 1 120 ? 28.490 14.247 -7.760 1.00 63.44 120 ARG A C 1
ATOM 967 O O . ARG A 1 120 ? 29.581 14.522 -8.250 1.00 63.44 120 ARG A O 1
ATOM 974 N N . LYS A 1 121 ? 27.367 14.205 -8.471 1.00 60.44 121 LYS A N 1
ATOM 975 C CA . LYS A 1 121 ? 27.233 14.632 -9.861 1.00 60.44 121 LYS A CA 1
ATOM 976 C C . LYS A 1 121 ? 26.009 15.540 -9.931 1.00 60.44 121 LYS A C 1
ATOM 978 O O . LYS A 1 121 ? 24.927 15.020 -10.208 1.00 60.44 121 LYS A O 1
ATOM 983 N N . PRO A 1 122 ? 26.145 16.856 -9.676 1.00 54.81 122 PRO A N 1
ATOM 984 C CA . PRO A 1 122 ? 25.048 17.770 -9.941 1.00 54.81 122 PRO A CA 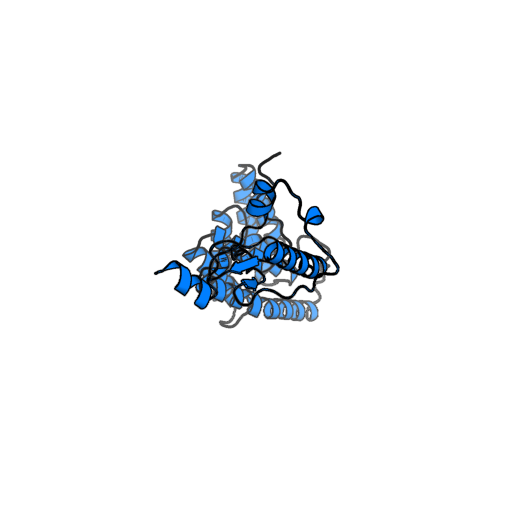1
ATOM 985 C C . PRO A 1 122 ? 24.718 17.634 -11.427 1.00 54.81 122 PRO A C 1
ATOM 987 O O . PRO A 1 122 ? 25.517 17.997 -12.291 1.00 54.81 122 PRO A O 1
ATOM 990 N N . PHE A 1 123 ? 23.585 17.006 -11.734 1.00 52.94 123 PHE A N 1
ATOM 991 C CA . PHE A 1 123 ? 23.102 16.921 -13.102 1.00 52.94 123 PHE A CA 1
ATOM 992 C C . PHE A 1 123 ? 22.989 18.356 -13.634 1.00 52.94 123 PHE A C 1
ATOM 994 O O . PHE A 1 123 ? 22.333 19.190 -13.014 1.00 52.94 123 PHE A O 1
ATOM 1001 N N . GLN A 1 124 ? 23.604 18.643 -14.788 1.00 48.38 124 GLN A N 1
ATOM 1002 C CA . GLN A 1 124 ? 23.403 19.915 -15.501 1.00 48.38 124 GLN A CA 1
ATOM 1003 C C . GLN A 1 124 ? 21.931 20.121 -15.905 1.00 48.38 124 GLN A C 1
ATOM 1005 O O . GLN A 1 124 ? 21.506 21.246 -16.149 1.00 48.38 124 GLN A O 1
ATOM 1010 N N . ASN A 1 125 ? 21.133 19.049 -15.900 1.00 45.75 125 ASN A N 1
ATOM 1011 C CA . ASN A 1 125 ? 19.694 19.105 -16.102 1.00 45.75 125 ASN A CA 1
ATOM 1012 C C . ASN A 1 125 ? 19.015 19.151 -14.733 1.00 45.75 125 ASN A C 1
ATOM 1014 O O . ASN A 1 125 ? 18.837 18.129 -14.068 1.00 45.75 125 ASN A O 1
ATOM 1018 N N . GLY A 1 126 ? 18.688 20.371 -14.309 1.00 42.56 126 GLY A N 1
ATOM 1019 C CA . GLY A 1 126 ? 18.026 20.661 -13.048 1.00 42.56 126 GLY A CA 1
ATOM 1020 C C . GLY A 1 126 ? 16.643 20.028 -12.970 1.00 42.56 126 GLY A C 1
ATOM 1021 O O . GLY A 1 126 ? 15.642 20.649 -13.315 1.00 42.56 126 GLY A O 1
ATOM 1022 N N . TRP A 1 127 ? 16.566 18.823 -12.420 1.00 46.56 127 TRP A N 1
ATOM 1023 C CA . TRP A 1 127 ? 15.328 18.320 -11.839 1.00 46.56 127 TRP A CA 1
ATOM 1024 C C . TRP A 1 127 ? 15.132 19.005 -10.490 1.00 46.56 127 TRP A C 1
ATOM 1026 O O . TRP A 1 127 ? 15.353 18.436 -9.423 1.00 46.56 127 TRP A O 1
ATOM 1036 N N . SER A 1 128 ? 14.761 20.284 -10.547 1.00 40.19 128 SER A N 1
ATOM 1037 C CA . SER A 1 128 ? 14.204 20.966 -9.391 1.00 40.19 128 SER A CA 1
ATOM 1038 C C . SER A 1 128 ? 12.971 20.183 -8.949 1.00 40.19 128 SER A C 1
ATOM 1040 O O . SER A 1 128 ? 12.086 19.896 -9.758 1.00 40.19 128 SER A O 1
ATOM 1042 N N . SER A 1 129 ? 12.918 19.843 -7.661 1.00 45.69 129 SER A N 1
ATOM 1043 C CA . SER A 1 129 ? 11.860 19.085 -6.971 1.00 45.69 129 SER A CA 1
ATOM 1044 C C . SER A 1 129 ? 10.461 19.748 -7.013 1.00 45.69 129 SER A C 1
ATOM 1046 O O . SER A 1 129 ? 9.601 19.433 -6.191 1.00 45.69 129 SER A O 1
ATOM 1048 N N . LEU A 1 130 ? 10.238 20.675 -7.948 1.00 47.78 130 LEU A N 1
ATOM 1049 C CA . LEU A 1 130 ? 9.018 21.434 -8.209 1.00 47.78 130 LEU A CA 1
ATOM 1050 C C . LEU A 1 130 ? 8.223 20.919 -9.426 1.00 47.78 130 LEU A C 1
ATOM 1052 O O . LEU A 1 130 ? 7.077 21.329 -9.595 1.00 47.78 130 LEU A O 1
ATOM 1056 N N . LEU A 1 131 ? 8.782 20.040 -10.271 1.00 45.28 131 LEU A N 1
ATOM 1057 C CA . LEU A 1 131 ? 8.063 19.482 -11.425 1.00 45.28 131 LEU A CA 1
ATOM 1058 C C . LEU A 1 131 ? 7.446 18.114 -11.105 1.00 45.28 131 LEU A C 1
ATOM 1060 O O . LEU A 1 131 ? 8.073 17.247 -10.505 1.00 45.28 131 LEU A O 1
ATOM 1064 N N . LEU A 1 132 ? 6.194 17.933 -11.539 1.00 54.28 132 LEU A N 1
ATOM 1065 C CA . LEU A 1 132 ? 5.342 16.762 -11.291 1.00 54.28 132 LEU A CA 1
ATOM 1066 C C . LEU A 1 132 ? 5.856 15.453 -11.944 1.00 54.28 132 LEU A C 1
ATOM 1068 O O . LEU A 1 132 ? 5.258 14.406 -11.714 1.00 54.28 132 LEU A O 1
ATOM 1072 N N . TRP A 1 133 ? 6.913 15.527 -12.765 1.00 53.84 133 TRP A N 1
ATOM 1073 C CA . TRP A 1 133 ? 7.491 14.421 -13.539 1.00 53.84 133 TRP A CA 1
ATOM 1074 C C . TRP A 1 133 ? 9.020 14.565 -13.584 1.00 53.84 133 TRP A C 1
ATOM 1076 O O . TRP A 1 133 ? 9.512 15.605 -14.015 1.00 53.84 133 TRP A O 1
ATOM 1086 N N . GLY A 1 134 ? 9.756 13.554 -13.128 1.00 58.78 134 GLY A N 1
ATOM 1087 C CA . GLY A 1 134 ? 11.207 13.538 -12.931 1.00 58.78 134 GLY A CA 1
ATOM 1088 C C . GLY A 1 134 ? 11.936 12.402 -13.654 1.00 58.78 134 GLY A C 1
ATOM 1089 O O . GLY A 1 134 ? 13.165 12.379 -13.639 1.00 58.78 134 GLY A O 1
ATOM 1090 N N . ALA A 1 135 ? 11.212 11.476 -14.288 1.00 69.12 135 ALA A N 1
ATOM 1091 C CA . ALA A 1 135 ? 11.744 10.532 -15.269 1.00 69.12 135 ALA A CA 1
ATOM 1092 C C . ALA A 1 135 ? 10.918 10.602 -16.565 1.00 69.12 135 ALA A C 1
ATOM 1094 O O . ALA A 1 135 ? 9.697 10.750 -16.546 1.00 69.12 135 ALA A O 1
ATOM 1095 N N . GLU A 1 136 ? 11.568 10.501 -17.721 1.00 77.75 136 GLU A N 1
ATOM 1096 C CA . GLU A 1 136 ? 10.862 10.576 -19.004 1.00 77.75 136 GLU A CA 1
ATOM 1097 C C . GLU A 1 136 ? 10.003 9.318 -19.221 1.00 77.75 136 GLU A C 1
ATOM 1099 O O . GLU A 1 136 ? 8.846 9.401 -19.646 1.00 77.75 136 GLU A O 1
ATOM 1104 N N . SER A 1 137 ? 10.522 8.154 -18.813 1.00 84.81 137 SER A N 1
ATOM 1105 C CA . SER A 1 137 ? 9.786 6.888 -18.835 1.00 84.81 137 SER A CA 1
ATOM 1106 C C . SER A 1 137 ? 8.543 6.901 -17.942 1.00 84.81 137 SER A C 1
ATOM 1108 O O . SER A 1 137 ? 7.503 6.384 -18.350 1.00 84.81 137 SER A O 1
ATOM 1110 N N . SER A 1 138 ? 8.591 7.519 -16.756 1.00 82.69 138 SER A N 1
ATOM 1111 C CA . SER A 1 138 ? 7.439 7.575 -15.843 1.00 82.69 138 SER A CA 1
ATOM 1112 C C . SER A 1 138 ? 6.294 8.414 -16.422 1.00 82.69 138 SER A C 1
ATOM 1114 O O . SER A 1 138 ? 5.129 8.015 -16.331 1.00 82.69 138 SER A O 1
ATOM 1116 N N . GLY A 1 139 ? 6.617 9.529 -17.087 1.00 82.75 139 GLY A N 1
ATOM 1117 C CA . GLY A 1 139 ? 5.651 10.360 -17.803 1.00 82.75 139 GLY A CA 1
ATOM 1118 C C . GLY A 1 139 ? 4.985 9.610 -18.960 1.00 82.75 139 GLY A C 1
ATOM 1119 O O . GLY A 1 139 ? 3.759 9.652 -19.100 1.00 82.75 139 GLY A O 1
ATOM 1120 N N . MET A 1 140 ? 5.763 8.860 -19.747 1.00 88.00 140 MET A N 1
ATOM 1121 C CA . MET A 1 140 ? 5.229 8.020 -20.829 1.00 88.00 140 MET A CA 1
ATOM 1122 C C . MET A 1 140 ? 4.351 6.880 -20.292 1.00 88.00 140 MET A C 1
ATOM 1124 O O . MET A 1 140 ? 3.266 6.648 -20.823 1.00 88.00 140 MET A O 1
ATOM 1128 N N . LEU A 1 141 ? 4.756 6.218 -19.199 1.00 88.56 141 LEU A N 1
ATOM 1129 C CA . LEU A 1 141 ? 3.951 5.190 -18.523 1.00 88.56 141 LEU A CA 1
ATOM 1130 C C . LEU A 1 141 ? 2.613 5.758 -18.026 1.00 88.56 141 LEU A C 1
ATOM 1132 O O . LEU A 1 141 ? 1.568 5.127 -18.194 1.00 88.56 141 LEU A O 1
ATOM 1136 N N . TYR A 1 142 ? 2.622 6.964 -17.456 1.00 85.25 142 TYR A N 1
ATOM 1137 C CA . TYR A 1 142 ? 1.405 7.647 -17.017 1.00 85.25 142 TYR A CA 1
ATOM 1138 C C . TYR A 1 142 ? 0.454 7.959 -18.172 1.00 85.25 142 TYR A C 1
ATOM 1140 O O . TYR A 1 142 ? -0.752 7.705 -18.090 1.00 85.25 142 TYR A O 1
ATOM 1148 N N . GLN A 1 143 ? 0.992 8.507 -19.259 1.00 86.56 143 GLN A N 1
ATOM 1149 C CA . GLN A 1 143 ? 0.211 8.833 -20.446 1.00 86.56 143 GLN A CA 1
ATOM 1150 C C . GLN A 1 143 ? -0.352 7.575 -21.118 1.00 86.56 143 GLN A C 1
ATOM 1152 O O . GLN A 1 143 ? -1.535 7.561 -21.455 1.00 86.56 143 GLN A O 1
ATOM 1157 N N . ALA A 1 144 ? 0.431 6.497 -21.222 1.00 88.75 144 ALA A N 1
ATOM 1158 C CA . ALA A 1 144 ? -0.037 5.218 -21.754 1.00 88.75 144 ALA A CA 1
ATOM 1159 C C . ALA A 1 144 ? -1.220 4.671 -20.936 1.00 88.75 144 ALA A C 1
ATOM 1161 O O . ALA A 1 144 ? -2.238 4.280 -21.506 1.00 88.75 144 ALA A O 1
ATOM 1162 N N . GLY A 1 145 ? -1.154 4.754 -19.601 1.00 86.50 145 GLY A N 1
ATOM 1163 C CA . GLY A 1 145 ? -2.264 4.374 -18.723 1.00 86.50 145 GLY A CA 1
ATOM 1164 C C . GLY A 1 145 ? -3.553 5.163 -18.990 1.00 86.50 145 GLY A C 1
ATOM 1165 O O . GLY A 1 145 ? -4.644 4.591 -18.975 1.00 86.50 145 GLY A O 1
ATOM 1166 N N . LYS A 1 146 ? -3.445 6.463 -19.297 1.00 86.12 146 LYS A N 1
ATOM 1167 C CA . LYS A 1 146 ? -4.600 7.287 -19.700 1.00 86.12 146 LYS A CA 1
ATOM 1168 C C . LYS A 1 146 ? -5.165 6.893 -21.062 1.00 86.12 146 LYS A C 1
ATOM 1170 O O . LYS A 1 146 ? -6.383 6.917 -21.219 1.00 86.12 146 LYS A O 1
ATOM 1175 N N . LEU A 1 147 ? -4.308 6.564 -22.028 1.00 88.88 147 LEU A N 1
ATOM 1176 C CA . LEU A 1 147 ? -4.727 6.163 -23.375 1.00 88.88 147 LEU A CA 1
ATOM 1177 C C . LEU A 1 147 ? -5.481 4.829 -23.353 1.00 88.88 147 LEU A C 1
ATOM 1179 O O . LEU A 1 147 ? -6.551 4.738 -23.954 1.00 88.88 147 LEU A O 1
ATOM 1183 N N . PHE A 1 148 ? -5.016 3.852 -22.566 1.00 86.94 148 PHE A N 1
ATOM 1184 C CA . PHE A 1 148 ? -5.770 2.615 -22.326 1.00 86.94 148 PHE A CA 1
ATOM 1185 C C . PHE A 1 148 ? -7.143 2.888 -21.698 1.00 86.94 148 PHE A C 1
ATOM 1187 O O . PHE A 1 148 ? -8.139 2.295 -22.097 1.00 86.94 148 PHE A O 1
ATOM 1194 N N . GLY A 1 149 ? -7.236 3.841 -20.764 1.00 84.62 149 GLY A N 1
ATOM 1195 C CA . GLY A 1 149 ? -8.524 4.256 -20.192 1.00 84.62 149 GLY A CA 1
ATOM 1196 C C . GLY A 1 149 ? -9.490 4.894 -21.203 1.00 84.62 149 GLY A C 1
ATOM 1197 O O . GLY A 1 149 ? -10.693 4.921 -20.961 1.00 84.62 149 GLY A O 1
ATOM 1198 N N . ARG A 1 150 ? -8.982 5.393 -22.337 1.00 88.75 150 ARG A N 1
ATOM 1199 C CA . ARG A 1 150 ? -9.756 5.989 -23.440 1.00 88.75 150 ARG A CA 1
ATOM 1200 C C . ARG A 1 150 ? -9.970 5.031 -24.619 1.00 88.75 150 ARG A C 1
ATOM 1202 O O . ARG A 1 150 ? -10.473 5.470 -25.647 1.00 88.75 150 ARG A O 1
ATOM 1209 N N . SER A 1 151 ? -9.613 3.749 -24.481 1.00 85.94 151 SER A N 1
ATOM 1210 C CA . SER A 1 151 ? -9.680 2.731 -25.550 1.00 85.94 151 SER A CA 1
ATOM 1211 C C . SER A 1 151 ? -8.831 3.060 -26.793 1.00 85.94 151 SER A C 1
ATOM 1213 O O . SER A 1 151 ? -9.161 2.665 -27.908 1.00 85.94 151 SER A O 1
ATOM 1215 N N . GLN A 1 152 ? -7.738 3.813 -26.623 1.00 89.81 152 GLN A N 1
ATOM 1216 C CA . GLN A 1 152 ? -6.792 4.152 -27.695 1.00 89.81 152 GLN A CA 1
ATOM 1217 C C . GLN A 1 152 ? -5.581 3.206 -27.660 1.00 89.81 152 GLN A C 1
ATOM 1219 O O . GLN A 1 152 ? -4.449 3.627 -27.416 1.00 89.81 152 GLN A O 1
ATOM 1224 N N . ASP A 1 153 ? -5.832 1.914 -27.876 1.00 88.44 153 ASP A N 1
ATOM 1225 C CA . ASP A 1 153 ? -4.878 0.842 -27.555 1.00 88.44 153 ASP A CA 1
ATOM 1226 C C . ASP A 1 153 ? -3.614 0.841 -28.425 1.00 88.44 153 ASP A C 1
ATOM 1228 O O . ASP A 1 153 ? -2.529 0.552 -27.922 1.00 88.44 153 ASP A O 1
ATOM 1232 N N . SER A 1 154 ? -3.715 1.212 -29.706 1.00 91.12 154 SER A N 1
ATOM 1233 C CA . SER A 1 154 ? -2.556 1.279 -30.611 1.00 91.12 154 SER A CA 1
ATOM 1234 C C . SER A 1 154 ? -1.553 2.349 -30.173 1.00 91.12 154 SER A C 1
ATOM 1236 O O . SER A 1 154 ? -0.378 2.061 -29.961 1.00 91.12 154 SER A O 1
ATOM 1238 N N . GLN A 1 155 ? -2.039 3.570 -29.935 1.00 90.50 155 GLN A N 1
ATOM 1239 C CA . GLN A 1 155 ? -1.220 4.683 -29.449 1.00 90.50 155 GLN A CA 1
ATOM 1240 C C . GLN A 1 155 ? -0.668 4.408 -28.045 1.00 90.50 155 GLN A C 1
ATOM 1242 O O . GLN A 1 155 ? 0.470 4.770 -27.742 1.00 90.50 155 GLN A O 1
ATOM 1247 N N . ALA A 1 156 ? -1.457 3.751 -27.188 1.00 88.69 156 ALA A N 1
ATOM 1248 C CA . ALA A 1 156 ? -1.014 3.334 -25.864 1.00 88.69 156 ALA A CA 1
ATOM 1249 C C . ALA A 1 156 ? 0.126 2.306 -25.942 1.00 88.69 156 ALA A C 1
ATOM 1251 O O . ALA A 1 156 ? 1.099 2.427 -25.200 1.00 88.69 156 ALA A O 1
ATOM 1252 N N . GLY A 1 157 ? 0.030 1.330 -26.851 1.00 89.38 157 GLY A N 1
ATOM 1253 C CA . GLY A 1 157 ? 1.058 0.318 -27.095 1.00 89.38 157 GLY A CA 1
ATOM 1254 C C . GLY A 1 157 ? 2.375 0.915 -27.592 1.00 89.38 157 GLY A C 1
ATOM 1255 O O . GLY A 1 157 ? 3.428 0.629 -27.019 1.00 89.38 157 GLY A O 1
ATOM 1256 N N . ASP A 1 158 ? 2.319 1.807 -28.583 1.00 92.75 158 ASP A N 1
ATOM 1257 C CA . ASP A 1 158 ? 3.506 2.493 -29.114 1.00 92.75 158 ASP A CA 1
ATOM 1258 C C . ASP A 1 158 ? 4.210 3.324 -28.034 1.00 92.75 158 ASP A C 1
ATOM 1260 O O . ASP A 1 158 ? 5.438 3.291 -27.892 1.00 92.75 158 ASP A O 1
ATOM 1264 N N . LEU A 1 159 ? 3.427 4.050 -27.231 1.00 91.25 159 LEU A N 1
ATOM 1265 C CA . LEU A 1 159 ? 3.950 4.862 -26.140 1.00 91.25 159 LEU A CA 1
ATOM 1266 C C . LEU A 1 159 ? 4.539 3.997 -25.021 1.00 91.25 159 LEU A C 1
ATOM 1268 O O . LEU A 1 159 ? 5.590 4.332 -24.477 1.00 91.25 159 LEU A O 1
ATOM 1272 N N . LEU A 1 160 ? 3.904 2.864 -24.711 1.00 91.00 160 LEU A N 1
ATOM 1273 C CA . LEU A 1 160 ? 4.412 1.894 -23.747 1.00 91.00 160 LEU A CA 1
ATOM 1274 C C . LEU A 1 160 ? 5.758 1.319 -24.203 1.00 91.00 160 LEU A C 1
ATOM 1276 O O . LEU A 1 160 ? 6.667 1.180 -23.386 1.00 91.00 160 LEU A O 1
ATOM 1280 N N . MET A 1 161 ? 5.922 1.037 -25.497 1.00 91.19 161 MET A N 1
ATOM 1281 C CA . MET A 1 161 ? 7.186 0.518 -26.019 1.00 91.19 161 MET A CA 1
ATOM 1282 C C . MET A 1 161 ? 8.326 1.520 -25.916 1.00 91.19 161 MET A C 1
ATOM 1284 O O . MET A 1 161 ? 9.408 1.164 -25.442 1.00 91.19 161 MET A O 1
ATOM 1288 N N . ARG A 1 162 ? 8.067 2.788 -26.242 1.00 91.44 162 ARG A N 1
ATOM 1289 C CA . ARG A 1 162 ? 9.037 3.871 -26.014 1.00 91.44 162 ARG A CA 1
ATOM 1290 C C . ARG A 1 162 ? 9.357 4.044 -24.530 1.00 91.44 162 ARG A C 1
ATOM 1292 O O . ARG A 1 162 ? 10.519 4.228 -24.174 1.00 91.44 162 ARG A O 1
ATOM 1299 N N . ALA A 1 163 ? 8.353 3.915 -23.662 1.00 91.19 163 ALA A N 1
ATOM 1300 C CA . ALA A 1 163 ? 8.545 4.018 -22.222 1.00 91.19 163 ALA A CA 1
ATOM 1301 C C . ALA A 1 163 ? 9.519 2.953 -21.698 1.00 91.19 163 ALA A C 1
ATOM 1303 O O . ALA A 1 163 ? 10.427 3.291 -20.946 1.00 91.19 163 ALA A O 1
ATOM 1304 N N . PHE A 1 164 ? 9.380 1.689 -22.120 1.00 90.44 164 PHE A N 1
ATOM 1305 C CA . PHE A 1 164 ? 10.291 0.614 -21.705 1.00 90.44 164 PHE A CA 1
ATOM 1306 C C . PHE A 1 164 ? 11.707 0.771 -22.269 1.00 90.44 164 PHE A C 1
ATOM 1308 O O . PHE A 1 164 ? 12.664 0.502 -21.549 1.00 90.44 164 PHE A O 1
ATOM 1315 N N . GLN A 1 165 ? 11.856 1.260 -23.505 1.00 90.38 165 GLN A N 1
ATOM 1316 C CA . GLN A 1 165 ? 13.174 1.583 -24.072 1.00 90.38 165 GLN A CA 1
ATOM 1317 C C . GLN A 1 165 ? 13.885 2.671 -23.257 1.00 90.38 165 GLN A C 1
ATOM 1319 O O . GLN A 1 165 ? 15.084 2.589 -23.002 1.00 90.38 165 GLN A O 1
ATOM 1324 N N . ARG A 1 166 ? 13.139 3.687 -22.809 1.00 87.94 166 ARG A N 1
ATOM 1325 C CA . ARG A 1 166 ? 13.687 4.779 -21.999 1.00 87.94 166 ARG A CA 1
ATOM 1326 C C . ARG A 1 166 ? 13.922 4.386 -20.541 1.00 87.94 166 ARG A C 1
ATOM 1328 O O . ARG A 1 166 ? 14.864 4.875 -19.923 1.00 87.94 166 ARG A O 1
ATOM 1335 N N . LEU A 1 167 ? 13.101 3.481 -20.012 1.00 89.31 167 LEU A N 1
ATOM 1336 C CA . LEU A 1 167 ? 13.143 3.037 -18.621 1.00 89.31 167 LEU A CA 1
ATOM 1337 C C . LEU A 1 167 ? 14.505 2.453 -18.235 1.00 89.31 167 LEU A C 1
ATOM 1339 O O . LEU A 1 167 ? 14.959 2.669 -17.118 1.00 89.31 167 LEU A O 1
ATOM 1343 N N . GLU A 1 168 ? 15.169 1.733 -19.139 1.00 87.19 168 GLU A N 1
ATOM 1344 C CA . GLU A 1 168 ? 16.510 1.200 -18.880 1.00 87.19 168 GLU A CA 1
ATOM 1345 C C . GLU A 1 168 ? 17.526 2.312 -18.587 1.00 87.19 168 GLU A C 1
ATOM 1347 O O . GLU A 1 168 ? 18.247 2.246 -17.592 1.00 87.19 168 GLU A O 1
ATOM 1352 N N . VAL A 1 169 ? 17.524 3.368 -19.403 1.00 85.56 169 VAL A N 1
ATOM 1353 C CA . VAL A 1 169 ? 18.409 4.528 -19.230 1.00 85.56 169 VAL A CA 1
ATOM 1354 C C . VAL A 1 169 ? 18.075 5.274 -17.936 1.00 85.56 169 VAL A C 1
ATOM 1356 O O . VAL A 1 169 ? 18.971 5.633 -17.172 1.00 85.56 169 VAL A O 1
ATOM 1359 N N . ASP A 1 170 ? 16.786 5.450 -17.645 1.00 84.25 170 ASP A N 1
ATOM 1360 C CA . ASP A 1 170 ? 16.332 6.129 -16.427 1.00 84.25 170 ASP A CA 1
ATOM 1361 C C . ASP A 1 170 ? 16.707 5.343 -15.156 1.00 84.25 170 ASP A C 1
ATOM 1363 O O . ASP A 1 170 ? 17.054 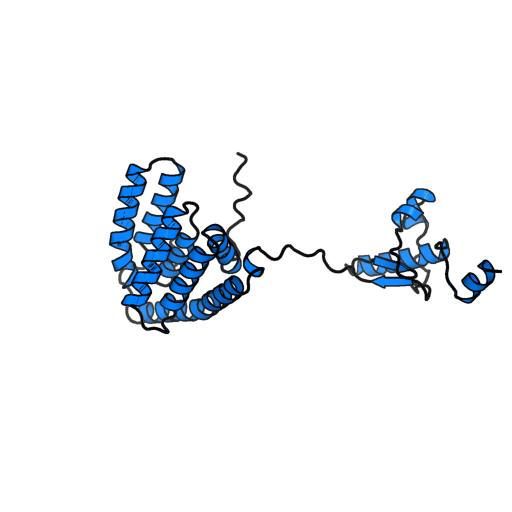5.939 -14.136 1.00 84.25 170 ASP A O 1
ATOM 1367 N N . LEU A 1 171 ? 16.707 4.005 -15.202 1.00 85.56 171 LEU A N 1
ATOM 1368 C CA . LEU A 1 171 ? 17.103 3.151 -14.074 1.00 85.56 171 LEU A CA 1
ATOM 1369 C C . LEU A 1 171 ? 18.611 3.180 -13.782 1.00 85.56 171 LEU A C 1
ATOM 1371 O O . LEU A 1 171 ? 19.014 2.915 -12.644 1.00 85.56 171 LEU A O 1
ATOM 1375 N N . GLN A 1 172 ? 19.447 3.494 -14.774 1.00 82.75 172 GLN A N 1
ATOM 1376 C CA . GLN A 1 172 ? 20.889 3.705 -14.581 1.00 82.75 172 GLN A CA 1
ATOM 1377 C C . GLN A 1 172 ? 21.185 5.033 -13.869 1.00 82.75 172 GLN A C 1
ATOM 1379 O O . GLN A 1 172 ? 22.176 5.148 -13.145 1.00 82.75 172 GLN A O 1
ATOM 1384 N N . HIS A 1 173 ? 20.305 6.022 -14.033 1.00 76.25 173 HIS A N 1
ATOM 1385 C CA . HIS A 1 173 ? 20.439 7.368 -13.474 1.00 76.25 173 HIS A CA 1
ATOM 1386 C C . HIS A 1 173 ? 19.265 7.729 -12.561 1.00 76.25 173 HIS A C 1
ATOM 1388 O O . HIS A 1 173 ? 18.754 8.849 -12.591 1.00 76.25 173 HIS A O 1
ATOM 1394 N N . LEU A 1 174 ? 18.829 6.768 -11.744 1.00 75.19 174 LEU A N 1
ATOM 1395 C CA . LEU A 1 174 ? 17.588 6.907 -11.001 1.00 75.19 174 LEU A CA 1
ATOM 1396 C C . LEU A 1 174 ? 17.690 7.987 -9.914 1.00 75.19 174 LEU A C 1
ATOM 1398 O O . LEU A 1 174 ? 18.374 7.822 -8.900 1.00 75.19 174 LEU A O 1
ATOM 1402 N N . SER A 1 175 ? 16.958 9.081 -10.118 1.00 76.44 175 SER A N 1
ATOM 1403 C CA . SER A 1 175 ? 16.841 10.173 -9.155 1.00 76.44 175 SER A CA 1
ATOM 1404 C C . SER A 1 175 ? 15.879 9.829 -8.017 1.00 76.44 175 SER A C 1
ATOM 1406 O O . SER A 1 175 ? 15.064 8.895 -8.084 1.00 76.44 175 SER A O 1
ATOM 1408 N N . THR A 1 176 ? 15.931 10.638 -6.963 1.00 78.12 176 THR A N 1
ATOM 1409 C CA . THR A 1 176 ? 14.990 10.577 -5.839 1.00 78.12 176 THR A CA 1
ATOM 1410 C C . THR A 1 176 ? 13.541 10.696 -6.331 1.00 78.12 176 THR A C 1
ATOM 1412 O O . THR A 1 176 ? 12.652 9.978 -5.863 1.00 78.12 176 THR A O 1
ATOM 1415 N N . GLN A 1 177 ? 13.300 11.585 -7.298 1.00 77.62 177 GLN A N 1
ATOM 1416 C CA . GLN A 1 177 ? 11.985 11.822 -7.888 1.00 77.62 177 GLN A CA 1
ATOM 1417 C C . GLN A 1 177 ? 11.565 10.681 -8.826 1.00 77.62 177 GLN A C 1
ATOM 1419 O O . GLN A 1 177 ? 10.463 10.151 -8.678 1.00 77.62 177 GLN A O 1
ATOM 1424 N N . GLY A 1 178 ? 12.460 10.219 -9.706 1.00 79.75 178 GLY A N 1
ATOM 1425 C CA . GLY A 1 178 ? 12.195 9.088 -10.601 1.00 79.75 178 GLY A CA 1
ATOM 1426 C C . GLY A 1 178 ? 11.844 7.811 -9.832 1.00 79.75 178 GLY A C 1
ATOM 1427 O O . GLY A 1 178 ? 10.908 7.101 -10.189 1.00 79.75 178 GLY A O 1
ATOM 1428 N N . THR A 1 179 ? 12.503 7.567 -8.695 1.00 82.62 179 THR A N 1
ATOM 1429 C CA . THR A 1 179 ? 12.160 6.451 -7.799 1.00 82.62 179 THR A CA 1
ATOM 1430 C C . THR A 1 179 ? 10.718 6.546 -7.289 1.00 82.62 179 THR A C 1
ATOM 1432 O O . THR A 1 179 ? 9.979 5.561 -7.329 1.00 82.62 179 THR A O 1
ATOM 1435 N N . LYS A 1 180 ? 10.297 7.721 -6.799 1.00 79.75 180 LYS A N 1
ATOM 1436 C CA . LYS A 1 180 ? 8.928 7.936 -6.297 1.00 79.75 180 LYS A CA 1
ATOM 1437 C C . LYS A 1 180 ? 7.896 7.714 -7.401 1.00 79.75 180 LYS A C 1
ATOM 1439 O O . LYS A 1 180 ? 6.867 7.086 -7.162 1.00 79.75 180 LYS A O 1
ATOM 1444 N N . GLU A 1 181 ? 8.186 8.190 -8.604 1.00 81.12 181 GLU A N 1
ATOM 1445 C CA . GLU A 1 181 ? 7.289 8.080 -9.751 1.00 81.12 181 GLU A CA 1
ATOM 1446 C C . GLU A 1 181 ? 7.166 6.654 -10.274 1.00 81.12 181 GLU A C 1
ATOM 1448 O O . GLU A 1 181 ? 6.054 6.216 -10.556 1.00 81.12 181 GLU A O 1
ATOM 1453 N N . LEU A 1 182 ? 8.260 5.891 -10.340 1.00 85.75 182 LEU A N 1
ATOM 1454 C CA . LEU A 1 182 ? 8.194 4.475 -10.709 1.00 85.75 182 LEU A CA 1
ATOM 1455 C C . LEU A 1 182 ? 7.369 3.669 -9.702 1.00 85.75 182 LEU A C 1
ATOM 1457 O O . LEU A 1 182 ? 6.548 2.841 -10.098 1.00 85.75 182 LEU A O 1
ATOM 1461 N N . LEU A 1 183 ? 7.515 3.948 -8.403 1.00 85.06 183 LEU A N 1
ATOM 1462 C CA . LEU A 1 183 ? 6.677 3.326 -7.373 1.00 85.06 183 LEU A CA 1
ATOM 1463 C C . LEU A 1 183 ? 5.205 3.733 -7.503 1.00 85.06 183 LEU A C 1
ATOM 1465 O O . LEU A 1 183 ? 4.321 2.907 -7.276 1.00 85.06 183 LEU A O 1
ATOM 1469 N N . PHE A 1 184 ? 4.928 4.974 -7.905 1.00 80.31 184 PHE A N 1
ATOM 1470 C CA . PHE A 1 184 ? 3.570 5.416 -8.214 1.00 80.31 184 PHE A CA 1
ATOM 1471 C C . PHE A 1 184 ? 3.001 4.678 -9.435 1.00 80.31 184 PHE A C 1
ATOM 1473 O O . PHE A 1 184 ? 1.862 4.212 -9.396 1.00 80.31 184 PHE A O 1
ATOM 1480 N N . CYS A 1 185 ? 3.814 4.492 -10.478 1.00 80.38 185 CYS A N 1
ATOM 1481 C CA . CYS A 1 185 ? 3.435 3.788 -11.701 1.00 80.38 185 CYS A CA 1
ATOM 1482 C C . CYS A 1 185 ? 3.082 2.313 -11.463 1.00 80.38 185 CYS A C 1
ATOM 1484 O O . CYS A 1 185 ? 2.267 1.738 -12.177 1.00 80.38 185 CYS A O 1
ATOM 1486 N N . LEU A 1 186 ? 3.640 1.681 -10.432 1.00 81.12 186 LEU A N 1
ATOM 1487 C CA . LEU A 1 186 ? 3.269 0.308 -10.092 1.00 81.12 186 LEU A CA 1
ATOM 1488 C C . LEU A 1 186 ? 1.809 0.188 -9.618 1.00 81.12 186 LEU A C 1
ATOM 1490 O O . LEU A 1 186 ? 1.232 -0.887 -9.711 1.00 81.12 186 LEU A O 1
ATOM 1494 N N . SER A 1 187 ? 1.162 1.277 -9.194 1.00 71.25 187 SER A N 1
ATOM 1495 C CA . SER A 1 187 ? -0.244 1.286 -8.752 1.00 71.25 187 SER A CA 1
ATOM 1496 C C . SER A 1 187 ? -1.243 1.761 -9.820 1.00 71.25 187 SER A C 1
ATOM 1498 O O . SER A 1 187 ? -2.284 2.328 -9.478 1.00 71.25 187 SER A O 1
ATOM 1500 N N . TYR A 1 188 ? -0.937 1.587 -11.111 1.00 69.06 188 TYR A N 1
ATOM 1501 C CA . TYR A 1 188 ? -1.864 1.959 -12.184 1.00 69.06 188 TYR A CA 1
ATOM 1502 C C . TYR A 1 188 ? -3.139 1.110 -12.220 1.00 69.06 188 TYR A C 1
ATOM 1504 O O . TYR A 1 188 ? -3.190 -0.029 -11.768 1.00 69.06 188 TYR A O 1
ATOM 1512 N N . GLN A 1 189 ? -4.181 1.689 -12.828 1.00 65.06 189 GLN A N 1
ATOM 1513 C CA . GLN A 1 189 ? -5.479 1.040 -13.027 1.00 65.06 189 GLN A CA 1
ATOM 1514 C C . GLN A 1 189 ? -5.422 -0.123 -14.028 1.00 65.06 189 GLN A C 1
ATOM 1516 O O . GLN A 1 189 ? -6.286 -0.994 -13.981 1.00 65.06 189 GLN A O 1
ATOM 1521 N N . ASN A 1 190 ? -4.430 -0.150 -14.927 1.00 81.25 190 ASN A N 1
ATOM 1522 C CA . ASN A 1 190 ? -4.294 -1.227 -15.901 1.00 81.25 190 ASN A CA 1
ATOM 1523 C C . ASN A 1 190 ? -3.454 -2.385 -15.315 1.00 81.25 190 ASN A C 1
ATOM 1525 O O . ASN A 1 190 ? -2.242 -2.229 -15.130 1.00 81.25 190 ASN A O 1
ATOM 1529 N N . PRO A 1 191 ? -4.059 -3.562 -15.062 1.00 82.69 191 PRO A N 1
ATOM 1530 C CA . PRO A 1 191 ? -3.368 -4.688 -14.437 1.00 82.69 191 PRO A CA 1
ATOM 1531 C C . PRO A 1 191 ? -2.249 -5.262 -15.317 1.00 82.69 191 PRO A C 1
ATOM 1533 O O . PRO A 1 191 ? -1.239 -5.739 -14.792 1.00 82.69 191 PRO A O 1
ATOM 1536 N N . GLY A 1 192 ? -2.391 -5.188 -16.645 1.00 85.62 192 GLY A N 1
ATOM 1537 C CA . GLY A 1 192 ? -1.373 -5.642 -17.591 1.00 85.62 192 GLY A CA 1
ATOM 1538 C C . GLY A 1 192 ? -0.107 -4.794 -17.501 1.00 85.62 192 GLY A C 1
ATOM 1539 O O . GLY A 1 192 ? 0.991 -5.336 -17.376 1.00 85.62 192 GLY A O 1
ATOM 1540 N N . MET A 1 193 ? -0.261 -3.469 -17.453 1.00 86.81 193 MET A N 1
ATOM 1541 C CA . MET A 1 193 ? 0.865 -2.542 -17.292 1.00 86.81 193 MET A CA 1
ATOM 1542 C C . MET A 1 193 ? 1.577 -2.723 -15.952 1.00 86.81 193 MET A C 1
ATOM 1544 O O . MET A 1 193 ? 2.802 -2.825 -15.925 1.00 86.81 193 MET A O 1
ATOM 1548 N N . THR A 1 194 ? 0.827 -2.811 -14.848 1.00 88.12 194 THR A N 1
ATOM 1549 C CA . THR A 1 194 ? 1.399 -3.066 -13.516 1.00 88.12 194 THR A CA 1
ATOM 1550 C C . THR A 1 194 ? 2.191 -4.374 -13.493 1.00 88.12 194 THR A C 1
ATOM 1552 O O . THR A 1 194 ? 3.284 -4.441 -12.922 1.00 88.12 194 THR A O 1
ATOM 1555 N N . THR A 1 195 ? 1.685 -5.411 -14.161 1.00 89.19 195 THR A N 1
ATOM 1556 C CA . THR A 1 195 ? 2.372 -6.703 -14.256 1.00 89.19 195 THR A CA 1
ATOM 1557 C C . THR A 1 195 ? 3.646 -6.614 -15.080 1.00 89.19 195 THR A C 1
ATOM 1559 O O . THR A 1 195 ? 4.696 -7.059 -14.619 1.00 89.19 195 THR A O 1
ATOM 1562 N N . ALA A 1 196 ? 3.591 -5.991 -16.256 1.00 90.31 196 ALA A N 1
ATOM 1563 C CA . ALA A 1 196 ? 4.763 -5.810 -17.107 1.00 90.31 196 ALA A CA 1
ATOM 1564 C C . ALA A 1 196 ? 5.856 -4.987 -16.404 1.00 90.31 196 ALA A C 1
ATOM 1566 O O . ALA A 1 196 ? 7.014 -5.405 -16.362 1.00 90.31 196 ALA A O 1
ATOM 1567 N N . LEU A 1 197 ? 5.481 -3.861 -15.788 1.00 90.81 197 LEU A N 1
ATOM 1568 C CA . LEU A 1 197 ? 6.410 -2.968 -15.100 1.00 90.81 197 LEU A CA 1
ATOM 1569 C C . LEU A 1 197 ? 7.039 -3.632 -13.869 1.00 90.81 197 LEU A C 1
ATOM 1571 O O . LEU A 1 197 ? 8.255 -3.590 -13.712 1.00 90.81 197 LEU A O 1
ATOM 1575 N N . SER A 1 198 ? 6.245 -4.282 -13.011 1.00 91.38 198 SER A N 1
ATOM 1576 C CA . SER A 1 198 ? 6.779 -4.959 -11.817 1.00 91.38 198 SER A CA 1
ATOM 1577 C C . SER A 1 198 ? 7.722 -6.108 -12.174 1.00 91.38 198 SER A C 1
ATOM 1579 O O . SER A 1 198 ? 8.784 -6.232 -11.565 1.00 91.38 198 SER A O 1
ATOM 1581 N N . LYS A 1 199 ? 7.377 -6.907 -13.194 1.00 92.94 199 LYS A N 1
ATOM 1582 C CA . LYS A 1 199 ? 8.215 -8.003 -13.685 1.00 92.94 199 LYS A CA 1
ATOM 1583 C C . LYS A 1 199 ? 9.541 -7.472 -14.222 1.00 92.94 199 LYS A C 1
ATOM 1585 O O . LYS A 1 199 ? 10.592 -8.014 -13.885 1.00 92.94 199 LYS A O 1
ATOM 1590 N N . TYR A 1 200 ? 9.492 -6.405 -15.020 1.00 93.69 200 TYR A N 1
ATOM 1591 C CA . TYR A 1 200 ? 10.685 -5.772 -15.573 1.00 93.69 200 TYR A CA 1
ATOM 1592 C C . TYR A 1 200 ? 11.589 -5.203 -14.476 1.00 93.69 200 TYR A C 1
ATOM 1594 O O . TYR A 1 200 ? 12.775 -5.514 -14.441 1.00 93.69 200 TYR A O 1
ATOM 1602 N N . LEU A 1 201 ? 11.033 -4.432 -13.537 1.00 92.94 201 LEU A N 1
ATOM 1603 C CA . LEU A 1 201 ? 11.800 -3.834 -12.441 1.00 92.94 201 LEU A CA 1
ATOM 1604 C C . LEU A 1 201 ? 12.424 -4.894 -11.528 1.00 92.94 201 LEU A C 1
ATOM 1606 O O . LEU A 1 201 ? 13.583 -4.756 -11.133 1.00 92.94 201 LEU A O 1
ATOM 1610 N N . ALA A 1 202 ? 11.696 -5.972 -11.224 1.00 94.00 202 ALA A N 1
ATOM 1611 C CA . ALA A 1 202 ? 12.240 -7.092 -10.465 1.00 94.00 202 ALA A CA 1
ATOM 1612 C C . ALA A 1 202 ? 13.426 -7.732 -11.203 1.00 94.00 202 ALA A C 1
ATOM 1614 O O . ALA A 1 202 ? 14.509 -7.831 -10.624 1.00 94.00 202 ALA A O 1
ATOM 1615 N N . ALA A 1 203 ? 13.260 -8.070 -12.486 1.00 94.56 203 ALA A N 1
ATOM 1616 C CA . ALA A 1 203 ? 14.316 -8.662 -13.306 1.00 94.56 203 ALA A CA 1
ATOM 1617 C C . ALA A 1 203 ? 15.546 -7.746 -13.419 1.00 94.56 203 ALA A C 1
ATOM 1619 O O . ALA A 1 203 ? 16.651 -8.167 -13.081 1.00 94.56 203 ALA A O 1
ATOM 1620 N N . TYR A 1 204 ? 15.344 -6.477 -13.785 1.00 92.75 204 TYR A N 1
ATOM 1621 C CA . TYR A 1 204 ? 16.411 -5.481 -13.899 1.00 92.75 204 TYR A CA 1
ATOM 1622 C C . TYR A 1 204 ? 17.177 -5.311 -12.582 1.00 92.75 204 TYR A C 1
ATOM 1624 O O . TYR A 1 204 ? 18.404 -5.220 -12.563 1.00 92.75 204 TYR A O 1
ATOM 1632 N N . SER A 1 205 ? 16.466 -5.283 -11.453 1.00 92.62 205 SER A N 1
ATOM 1633 C CA . SER A 1 205 ? 17.093 -5.113 -10.143 1.00 92.62 205 SER A CA 1
ATOM 1634 C C . SER A 1 205 ? 17.904 -6.331 -9.700 1.00 92.62 205 SER A C 1
ATOM 1636 O O . SER A 1 205 ? 18.877 -6.189 -8.960 1.00 92.62 205 SER A O 1
ATOM 1638 N N . MET A 1 206 ? 17.525 -7.531 -10.148 1.00 92.06 206 MET A N 1
ATOM 1639 C CA . MET A 1 206 ? 18.258 -8.761 -9.857 1.00 92.06 206 MET A CA 1
ATOM 1640 C C . MET A 1 206 ? 19.566 -8.850 -10.642 1.00 92.06 206 MET A C 1
ATOM 1642 O O . MET A 1 206 ? 20.536 -9.384 -10.100 1.00 92.06 206 MET A O 1
ATOM 1646 N N . THR A 1 207 ? 19.587 -8.329 -11.872 1.00 93.00 207 THR A N 1
ATOM 1647 C CA . THR A 1 207 ? 20.757 -8.341 -12.759 1.00 93.00 207 THR A CA 1
ATOM 1648 C C . THR A 1 207 ? 21.731 -7.208 -12.454 1.00 93.00 207 THR A C 1
ATOM 1650 O O . THR A 1 207 ? 22.934 -7.442 -12.417 1.00 93.00 207 THR A O 1
ATOM 1653 N N . ASN A 1 208 ? 21.229 -5.995 -12.203 1.00 90.06 208 ASN A N 1
ATOM 1654 C CA . ASN A 1 208 ? 22.065 -4.790 -12.138 1.00 90.06 208 ASN A CA 1
ATOM 1655 C C . ASN A 1 208 ? 22.437 -4.352 -10.716 1.00 90.06 208 ASN A C 1
ATOM 1657 O O . ASN A 1 208 ? 23.391 -3.597 -10.541 1.00 90.06 208 ASN A O 1
ATOM 1661 N N . TYR A 1 209 ? 21.713 -4.805 -9.686 1.00 89.81 209 TYR A N 1
ATOM 1662 C CA . TYR A 1 209 ? 21.983 -4.398 -8.309 1.00 89.81 209 TYR A CA 1
ATOM 1663 C C . TYR A 1 209 ? 22.466 -5.548 -7.421 1.00 89.81 209 TYR A C 1
ATOM 1665 O O . TYR A 1 209 ? 22.018 -6.697 -7.509 1.00 89.81 209 TYR A O 1
ATOM 1673 N N . ALA A 1 210 ? 23.338 -5.200 -6.468 1.00 90.75 210 ALA A N 1
ATOM 1674 C CA . ALA A 1 210 ? 23.798 -6.109 -5.426 1.00 90.75 210 ALA A CA 1
ATOM 1675 C C . ALA A 1 210 ? 22.625 -6.692 -4.617 1.00 90.75 210 ALA A C 1
ATOM 1677 O O . ALA A 1 210 ? 21.566 -6.079 -4.475 1.00 90.75 210 ALA A O 1
ATOM 1678 N N . ARG A 1 211 ? 22.824 -7.876 -4.025 1.00 89.06 211 ARG A N 1
ATOM 1679 C CA . ARG A 1 211 ? 21.774 -8.620 -3.304 1.00 89.06 211 ARG A CA 1
ATOM 1680 C C . ARG A 1 211 ? 21.081 -7.811 -2.198 1.00 89.06 211 ARG A C 1
ATOM 1682 O O . ARG A 1 211 ? 19.885 -7.981 -1.993 1.00 89.06 211 ARG A O 1
ATOM 1689 N N . LEU A 1 212 ? 21.822 -6.949 -1.503 1.00 89.00 212 LEU A N 1
ATOM 1690 C CA . LEU A 1 212 ? 21.320 -6.116 -0.403 1.00 89.00 212 LEU A CA 1
ATOM 1691 C C . LEU A 1 212 ? 20.943 -4.694 -0.842 1.00 89.00 212 LEU A C 1
ATOM 1693 O O . LEU A 1 212 ? 20.693 -3.835 0.002 1.00 89.00 212 LEU A O 1
ATOM 1697 N N . HIS A 1 213 ? 20.920 -4.426 -2.149 1.00 88.81 213 HIS A N 1
ATOM 1698 C CA . HIS A 1 213 ? 20.583 -3.107 -2.654 1.00 88.81 213 HIS A CA 1
ATOM 1699 C C . HIS A 1 213 ? 19.113 -2.764 -2.339 1.00 88.81 213 HIS A C 1
ATOM 1701 O O . HIS A 1 213 ? 18.224 -3.554 -2.677 1.00 88.81 213 HIS A O 1
ATOM 1707 N N . PRO A 1 214 ? 18.821 -1.587 -1.753 1.00 90.25 214 PRO A N 1
ATOM 1708 C CA . PRO A 1 214 ? 17.470 -1.201 -1.344 1.00 90.25 214 PRO A CA 1
ATOM 1709 C C . PRO A 1 214 ? 16.407 -1.331 -2.448 1.00 90.25 214 PRO A C 1
ATOM 1711 O O . PRO A 1 214 ? 15.350 -1.912 -2.210 1.00 90.25 214 PRO A O 1
ATOM 1714 N N . LEU A 1 215 ? 16.703 -0.882 -3.677 1.00 89.69 215 LEU A N 1
ATOM 1715 C CA . LEU A 1 215 ? 15.771 -0.989 -4.813 1.00 89.69 215 LEU A CA 1
ATOM 1716 C C . LEU A 1 215 ? 15.480 -2.435 -5.218 1.00 89.69 215 LEU A C 1
ATOM 1718 O O . LEU A 1 215 ? 14.351 -2.752 -5.578 1.00 89.69 215 LEU A O 1
ATOM 1722 N N . ARG A 1 216 ? 16.472 -3.328 -5.122 1.00 92.94 216 ARG A N 1
ATOM 1723 C CA . ARG A 1 216 ? 16.277 -4.748 -5.434 1.00 92.94 216 ARG A CA 1
ATOM 1724 C C . ARG A 1 216 ? 15.315 -5.390 -4.450 1.00 92.94 216 ARG A C 1
ATOM 1726 O O . ARG A 1 216 ? 14.416 -6.118 -4.865 1.00 92.94 216 ARG A O 1
ATOM 1733 N N . LEU A 1 217 ? 15.479 -5.092 -3.163 1.00 93.12 217 LEU A N 1
ATOM 1734 C CA . LEU A 1 217 ? 14.592 -5.591 -2.113 1.00 93.12 217 LEU A CA 1
ATOM 1735 C C . LEU A 1 217 ? 13.163 -5.067 -2.299 1.00 93.12 217 LEU A C 1
ATOM 1737 O O . LEU A 1 217 ? 12.213 -5.841 -2.203 1.00 93.12 217 LEU A O 1
ATOM 1741 N N . ILE A 1 218 ? 13.018 -3.783 -2.636 1.00 92.06 218 ILE A N 1
ATOM 1742 C CA . ILE A 1 218 ? 11.724 -3.148 -2.913 1.00 92.06 218 ILE A CA 1
ATOM 1743 C C . ILE A 1 218 ? 11.032 -3.789 -4.125 1.00 92.06 218 ILE A C 1
ATOM 1745 O O . ILE A 1 218 ? 9.911 -4.280 -3.993 1.00 92.06 218 ILE A O 1
ATOM 1749 N N . PHE A 1 219 ? 11.682 -3.824 -5.291 1.00 92.94 219 PHE A N 1
ATOM 1750 C CA . PHE A 1 219 ? 11.054 -4.315 -6.522 1.00 92.94 219 PHE A CA 1
ATOM 1751 C C . PHE A 1 219 ? 10.768 -5.817 -6.482 1.00 92.94 219 PHE A C 1
ATOM 1753 O O . PHE A 1 219 ? 9.709 -6.244 -6.939 1.00 92.94 219 PHE A O 1
ATOM 1760 N N . SER A 1 220 ? 11.646 -6.612 -5.861 1.00 93.56 220 SER A N 1
ATOM 1761 C CA . SER A 1 220 ? 11.396 -8.046 -5.664 1.00 93.56 220 SER A CA 1
ATOM 1762 C C . SER A 1 220 ? 10.193 -8.281 -4.746 1.00 93.56 220 SER A C 1
ATOM 1764 O O . SER A 1 220 ? 9.334 -9.100 -5.057 1.00 93.56 220 SER A O 1
ATOM 1766 N N . SER A 1 221 ? 10.093 -7.528 -3.643 1.00 92.06 221 SER A N 1
ATOM 1767 C CA . SER A 1 221 ? 8.964 -7.613 -2.706 1.00 92.06 221 SER A CA 1
ATOM 1768 C C . SER A 1 221 ? 7.635 -7.246 -3.376 1.00 92.06 221 SER A C 1
ATOM 1770 O O . SER A 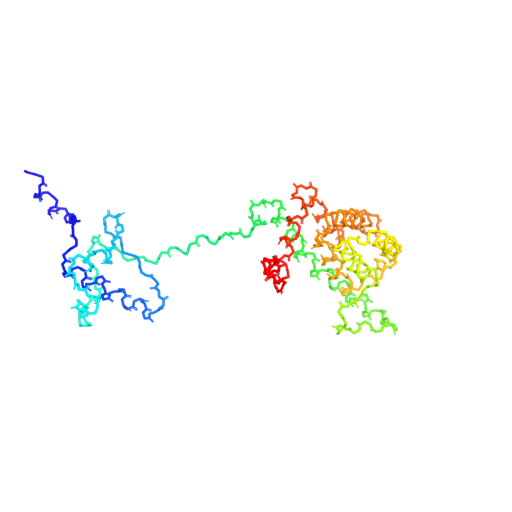1 221 ? 6.652 -7.975 -3.257 1.00 92.06 221 SER A O 1
ATOM 1772 N N . LEU A 1 222 ? 7.611 -6.159 -4.154 1.00 90.44 222 LEU A N 1
ATOM 1773 C CA . LEU A 1 222 ? 6.417 -5.726 -4.885 1.00 90.44 222 LEU A CA 1
ATOM 1774 C C . LEU A 1 222 ? 5.968 -6.752 -5.932 1.00 90.44 222 LEU A C 1
ATOM 1776 O O . LEU A 1 222 ? 4.774 -7.023 -6.050 1.00 90.44 222 LEU A O 1
ATOM 1780 N N . TYR A 1 223 ? 6.904 -7.356 -6.663 1.00 92.50 223 TYR A N 1
ATOM 1781 C CA . TYR A 1 223 ? 6.577 -8.399 -7.633 1.00 92.50 223 TYR A CA 1
ATOM 1782 C C . TYR A 1 223 ? 6.038 -9.674 -6.965 1.00 92.50 223 TYR A C 1
ATOM 1784 O O . TYR A 1 223 ? 5.076 -10.265 -7.454 1.00 92.50 223 TYR A O 1
ATOM 1792 N N . GLU A 1 224 ? 6.587 -10.069 -5.813 1.00 91.94 224 GLU A N 1
ATOM 1793 C CA . GLU A 1 224 ? 6.066 -11.192 -5.023 1.00 91.94 224 GLU A CA 1
ATOM 1794 C C . GLU A 1 224 ? 4.638 -10.938 -4.526 1.00 91.94 224 GLU A C 1
ATOM 1796 O O . GLU A 1 224 ? 3.773 -11.808 -4.656 1.00 91.94 224 GLU A O 1
ATOM 1801 N N . VAL A 1 225 ? 4.359 -9.730 -4.026 1.00 89.69 225 VAL A N 1
ATOM 1802 C CA . VAL A 1 225 ? 3.001 -9.320 -3.639 1.00 89.69 225 VAL A CA 1
ATOM 1803 C C . VAL A 1 225 ? 2.058 -9.372 -4.833 1.00 89.69 225 VAL A C 1
ATOM 1805 O O . VAL A 1 225 ? 0.968 -9.933 -4.718 1.00 89.69 225 VAL A O 1
ATOM 1808 N N . LEU A 1 226 ? 2.477 -8.847 -5.987 1.00 89.75 226 LEU A N 1
ATOM 1809 C CA . LEU A 1 226 ? 1.666 -8.892 -7.197 1.00 89.75 226 LEU A CA 1
ATOM 1810 C C . LEU A 1 226 ? 1.342 -10.336 -7.599 1.00 89.75 226 LEU A C 1
ATOM 1812 O O . LEU A 1 226 ? 0.193 -10.639 -7.913 1.00 89.75 226 LEU A O 1
ATOM 1816 N N . ARG A 1 227 ? 2.332 -11.232 -7.562 1.00 90.31 227 ARG A N 1
ATOM 1817 C CA . ARG A 1 227 ? 2.161 -12.639 -7.943 1.00 90.31 227 ARG A CA 1
ATOM 1818 C C . ARG A 1 227 ? 1.208 -13.386 -7.008 1.00 90.31 227 ARG A C 1
ATOM 1820 O O . ARG A 1 227 ? 0.444 -14.220 -7.480 1.00 90.31 227 ARG A O 1
ATOM 1827 N N . LYS A 1 228 ? 1.263 -13.113 -5.700 1.00 88.81 228 LYS A N 1
ATOM 1828 C CA . LYS A 1 228 ? 0.463 -13.825 -4.686 1.00 88.81 228 LYS A CA 1
ATOM 1829 C C . LYS A 1 228 ? -0.926 -13.232 -4.456 1.00 88.81 228 LYS A C 1
ATOM 1831 O O . LYS A 1 228 ? -1.866 -13.975 -4.193 1.00 88.81 228 LYS A O 1
ATOM 1836 N N . HIS A 1 229 ? -1.049 -11.909 -4.505 1.00 84.88 229 HIS A N 1
ATOM 1837 C CA . HIS A 1 229 ? -2.250 -11.184 -4.076 1.00 84.88 229 HIS A CA 1
ATOM 1838 C C . HIS A 1 229 ? -2.882 -10.327 -5.182 1.00 84.88 229 HIS A C 1
ATOM 1840 O O . HIS A 1 229 ? -3.970 -9.784 -4.994 1.00 84.88 229 HIS A O 1
ATOM 1846 N N . GLY A 1 230 ? -2.234 -10.216 -6.343 1.00 85.56 230 GLY A N 1
ATOM 1847 C CA . GLY A 1 230 ? -2.739 -9.465 -7.485 1.00 85.56 230 GLY A CA 1
ATOM 1848 C C . GLY A 1 230 ? -2.530 -7.944 -7.393 1.00 85.56 230 GLY A C 1
ATOM 1849 O O . GLY A 1 230 ? -2.015 -7.415 -6.404 1.00 85.56 230 GLY A O 1
ATOM 1850 N N . PRO A 1 231 ? -2.917 -7.207 -8.451 1.00 82.19 231 PRO A N 1
ATOM 1851 C CA . PRO A 1 231 ? -2.624 -5.775 -8.601 1.00 82.19 231 PRO A CA 1
ATOM 1852 C C . PRO A 1 231 ? -3.408 -4.879 -7.632 1.00 82.19 231 PRO A C 1
ATOM 1854 O O . PRO A 1 231 ? -2.949 -3.788 -7.286 1.00 82.19 231 PRO A O 1
ATOM 1857 N N . ALA A 1 232 ? -4.565 -5.347 -7.151 1.00 80.50 232 ALA A N 1
ATOM 1858 C CA . ALA A 1 232 ? -5.364 -4.638 -6.153 1.00 80.50 232 ALA A CA 1
ATOM 1859 C C . ALA A 1 232 ? -4.612 -4.520 -4.816 1.00 80.50 232 ALA A C 1
ATOM 1861 O O . ALA A 1 232 ? -4.474 -3.423 -4.281 1.00 80.50 232 ALA A O 1
ATOM 1862 N N . ALA A 1 233 ? -4.021 -5.621 -4.342 1.00 81.06 233 ALA A N 1
ATOM 1863 C CA . ALA A 1 233 ? -3.257 -5.633 -3.097 1.00 81.06 233 ALA A CA 1
ATOM 1864 C C . ALA A 1 233 ? -2.017 -4.728 -3.153 1.00 81.06 233 ALA A C 1
ATOM 1866 O O . ALA A 1 233 ? -1.649 -4.113 -2.156 1.00 81.06 233 ALA A O 1
ATOM 1867 N N . LEU A 1 234 ? -1.388 -4.609 -4.326 1.00 82.25 234 LEU A N 1
ATOM 1868 C CA . LEU A 1 234 ? -0.247 -3.719 -4.528 1.00 82.25 234 LEU A CA 1
ATOM 1869 C C . LEU A 1 234 ? -0.657 -2.236 -4.473 1.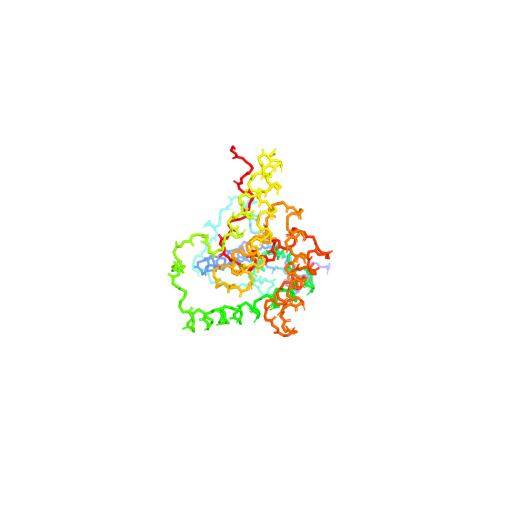00 82.25 234 LEU A C 1
ATOM 1871 O O . LEU A 1 234 ? 0.048 -1.421 -3.874 1.00 82.25 234 LEU A O 1
ATOM 1875 N N . SER A 1 235 ? -1.816 -1.895 -5.043 1.00 79.44 235 SER A N 1
ATOM 1876 C CA . SER A 1 235 ? -2.393 -0.545 -4.959 1.00 79.44 235 SER A CA 1
ATOM 1877 C C . SER A 1 235 ? -2.763 -0.162 -3.523 1.00 79.44 235 SER A C 1
ATOM 1879 O O . SER A 1 235 ? -2.512 0.970 -3.100 1.00 79.44 235 SER A O 1
ATOM 1881 N N . ASP A 1 236 ? -3.310 -1.112 -2.764 1.00 77.56 236 ASP A N 1
ATOM 1882 C CA . ASP A 1 236 ? -3.662 -0.942 -1.353 1.00 77.56 236 ASP A CA 1
ATOM 1883 C C . ASP A 1 236 ? -2.412 -0.758 -0.481 1.00 77.56 236 ASP A C 1
ATOM 1885 O O . ASP A 1 236 ? -2.355 0.146 0.355 1.00 77.56 236 ASP A O 1
ATOM 1889 N N . LEU A 1 237 ? -1.366 -1.551 -0.728 1.00 78.44 237 LEU A N 1
ATOM 1890 C CA . LEU A 1 237 ? -0.093 -1.446 -0.017 1.00 78.44 237 LEU A CA 1
ATOM 1891 C C . LEU A 1 237 ? 0.556 -0.063 -0.225 1.00 78.44 237 LEU A C 1
ATOM 1893 O O . LEU A 1 237 ? 1.113 0.507 0.716 1.00 78.44 237 LEU A O 1
ATOM 1897 N N . ARG A 1 238 ? 0.420 0.536 -1.419 1.00 73.00 238 ARG A N 1
ATOM 1898 C CA . ARG A 1 238 ? 0.878 1.914 -1.680 1.00 73.00 238 ARG A CA 1
ATOM 1899 C C . ARG A 1 238 ? 0.142 2.948 -0.823 1.00 73.00 238 ARG A C 1
ATOM 1901 O O . ARG A 1 238 ? 0.783 3.891 -0.361 1.00 73.00 238 ARG A O 1
ATOM 1908 N N . GLN A 1 239 ? -1.171 2.813 -0.611 1.00 64.50 239 GLN A N 1
ATOM 1909 C CA . GLN A 1 239 ? -1.937 3.776 0.199 1.00 64.50 239 GLN A CA 1
ATOM 1910 C C . GLN A 1 239 ? -1.430 3.838 1.644 1.00 64.50 239 GLN A C 1
ATOM 1912 O O . GLN A 1 239 ? -1.379 4.922 2.220 1.00 64.50 239 GLN A O 1
ATOM 1917 N N . GLY A 1 240 ? -0.977 2.709 2.197 1.00 62.72 240 GLY A N 1
ATOM 1918 C CA . GLY A 1 240 ? -0.325 2.670 3.508 1.00 62.72 240 GLY A CA 1
ATOM 1919 C C . GLY A 1 240 ? 1.044 3.364 3.556 1.00 62.72 240 GLY A C 1
ATOM 1920 O O . GLY A 1 240 ? 1.522 3.686 4.640 1.00 62.72 240 GLY A O 1
ATOM 1921 N N . PHE A 1 241 ? 1.676 3.598 2.401 1.00 61.47 241 PHE A N 1
ATOM 1922 C CA . PHE A 1 241 ? 3.011 4.189 2.281 1.00 61.47 241 PHE A CA 1
ATOM 1923 C C . PHE A 1 241 ? 2.992 5.687 1.910 1.00 61.47 241 PHE A C 1
ATOM 1925 O O . PHE A 1 241 ? 3.822 6.451 2.398 1.00 61.47 241 PHE A O 1
ATOM 1932 N N . PHE A 1 242 ? 2.032 6.126 1.088 1.00 58.72 242 PHE A N 1
ATOM 1933 C CA . PHE A 1 242 ? 1.816 7.533 0.727 1.00 58.72 242 PHE A CA 1
ATOM 1934 C C . PHE A 1 242 ? 0.432 8.009 1.207 1.00 58.72 242 PHE A C 1
ATOM 1936 O O . PHE A 1 242 ? -0.528 7.976 0.425 1.00 58.72 242 PHE A O 1
ATOM 1943 N N . PRO A 1 243 ? 0.298 8.467 2.466 1.00 42.50 243 PRO A N 1
ATOM 1944 C CA . PRO A 1 243 ? -0.956 9.033 2.947 1.00 42.50 243 PRO A CA 1
ATOM 1945 C C . PRO A 1 243 ? -1.219 10.350 2.202 1.00 42.50 243 PRO A C 1
ATOM 1947 O O . PRO A 1 243 ? -0.496 11.326 2.381 1.00 42.50 243 PRO A O 1
ATOM 1950 N N . GLY A 1 244 ? -2.214 10.368 1.311 1.00 43.97 244 GLY A N 1
ATOM 1951 C CA . GLY A 1 244 ? -2.579 11.573 0.551 1.00 43.97 244 GLY A CA 1
ATOM 1952 C C . GLY A 1 244 ? -3.136 11.342 -0.855 1.00 43.97 244 GLY A C 1
ATOM 1953 O O . GLY A 1 244 ? -3.727 12.255 -1.425 1.00 43.97 244 GLY A O 1
ATOM 1954 N N . SER A 1 245 ? -3.025 10.140 -1.432 1.00 42.12 245 SER A N 1
ATOM 1955 C CA . SER A 1 245 ? -3.789 9.838 -2.650 1.00 42.12 245 SER A CA 1
ATOM 1956 C C . SER A 1 245 ? -5.204 9.413 -2.268 1.00 42.12 245 SER A C 1
ATOM 1958 O O . SER A 1 245 ? -5.382 8.317 -1.737 1.00 42.12 245 SER A O 1
ATOM 1960 N N . LEU A 1 246 ? -6.173 10.293 -2.524 1.00 30.77 246 LEU A N 1
ATOM 1961 C CA . LEU A 1 246 ? -7.607 10.074 -2.320 1.00 30.77 246 LEU A CA 1
ATOM 1962 C C . LEU A 1 246 ? -8.051 8.655 -2.731 1.00 30.77 246 LEU A C 1
ATOM 1964 O O . LEU A 1 246 ? -7.627 8.167 -3.787 1.00 30.77 246 LEU A O 1
ATOM 1968 N N . PRO A 1 247 ? -8.938 8.005 -1.954 1.00 36.78 247 PRO A N 1
ATOM 1969 C CA . PRO A 1 247 ? -9.586 6.778 -2.385 1.00 36.78 247 PRO A CA 1
ATOM 1970 C C . PRO A 1 247 ? -10.365 7.035 -3.682 1.00 36.78 247 PRO A C 1
ATOM 1972 O O . PRO A 1 247 ? -11.156 7.969 -3.800 1.00 36.78 247 PRO A O 1
ATOM 1975 N N . ASN A 1 248 ? -10.134 6.178 -4.676 1.00 46.59 248 ASN A N 1
ATOM 1976 C CA . ASN A 1 248 ? -10.697 6.273 -6.027 1.00 46.59 248 ASN A CA 1
ATOM 1977 C C . ASN A 1 248 ? -12.206 5.934 -6.096 1.00 46.59 248 ASN A C 1
ATOM 1979 O O . ASN A 1 248 ? -12.749 5.735 -7.179 1.00 46.59 248 ASN A O 1
ATOM 1983 N N . THR A 1 249 ? -12.900 5.854 -4.958 1.00 38.59 249 THR A N 1
ATOM 1984 C CA . THR A 1 249 ? -14.344 5.585 -4.889 1.00 38.59 249 THR A CA 1
ATOM 1985 C C . THR A 1 249 ? -15.203 6.816 -5.192 1.00 38.59 249 THR A C 1
ATOM 1987 O O . THR A 1 249 ? -16.397 6.667 -5.415 1.00 38.59 249 THR A O 1
ATOM 1990 N N . ALA A 1 250 ? -14.618 8.016 -5.289 1.00 34.22 250 ALA A N 1
ATOM 1991 C CA . ALA A 1 250 ? -15.352 9.262 -5.541 1.00 34.22 250 ALA A CA 1
ATOM 1992 C C . ALA A 1 250 ? -15.455 9.689 -7.027 1.00 34.22 250 ALA A C 1
ATOM 1994 O O . ALA A 1 250 ? -15.905 10.795 -7.305 1.00 34.22 250 ALA A O 1
ATOM 1995 N N . ARG A 1 251 ? -15.039 8.862 -8.004 1.00 34.84 251 ARG A N 1
ATOM 1996 C CA . ARG A 1 251 ? -15.110 9.198 -9.452 1.00 34.84 251 ARG A CA 1
ATOM 1997 C C . ARG A 1 251 ? -15.903 8.202 -10.308 1.00 34.84 251 ARG A C 1
ATOM 1999 O O . ARG A 1 251 ? -15.609 8.017 -11.484 1.00 34.84 251 ARG A O 1
ATOM 2006 N N . ARG A 1 252 ? -16.916 7.555 -9.735 1.00 32.12 252 ARG A N 1
ATOM 2007 C CA . ARG A 1 252 ? -18.003 6.930 -10.509 1.00 32.12 252 ARG A CA 1
ATOM 2008 C C . ARG A 1 252 ? -19.300 7.635 -10.135 1.00 32.12 252 ARG A C 1
ATOM 2010 O O . ARG A 1 252 ? -20.010 7.177 -9.250 1.00 32.12 252 ARG A O 1
ATOM 2017 N N . GLY A 1 253 ? -19.540 8.793 -10.736 1.00 37.19 253 GLY A N 1
ATOM 2018 C CA . GLY A 1 253 ? -20.709 9.615 -10.432 1.00 37.19 253 GLY A CA 1
ATOM 2019 C C . GLY A 1 253 ? -20.504 11.079 -10.798 1.00 37.19 253 GLY A C 1
ATOM 2020 O O . GLY A 1 253 ? -20.569 11.929 -9.919 1.00 37.19 253 GLY A O 1
ATOM 2021 N N . ALA A 1 254 ? -20.184 11.342 -12.063 1.00 31.50 254 ALA A N 1
ATOM 2022 C CA . ALA A 1 254 ? -20.405 12.608 -12.757 1.00 31.50 254 ALA A CA 1
ATOM 2023 C C . ALA A 1 254 ? -20.303 12.331 -14.258 1.00 31.50 254 ALA A C 1
ATOM 2025 O O . ALA A 1 254 ? -19.305 11.674 -14.644 1.00 31.50 254 ALA A O 1
#

Sequence (254 aa):
MYKTRFTQWGFAKNNTENEVKHLLSMKFERDAEGKVSEFIRNGKVVNLATYLKRKGVTEYDLVDFETTSRLPAHVRCRTPSPPPSPAPGYLRSPDLIRAQEILVGNMRKTLIHCQQIESRKPFQNGWSSLLLWGAESSGMLYQAGKLFGRSQDSQAGDLLMRAFQRLEVDLQHLSTQGTKELLFCLSYQNPGMTTALSKYLAAYSMTNYARLHPLRLIFSSLYEVLRKHGPAALSDLRQGFFPGSLPNTARRGA

Foldseek 3Di:
DVVVVCVVVVPDPDDDLVLLQLVLLLQVVQVVVVFHKWKAFQNHTDDSVVVCVVVVHDSVRSHDNPDDSDHDPRMDIDRDDDDPDPPQPLVPDPLSVVLLCLLVVLLVVVQVVQVVVCVVDVPPPDPDVPDPDDAPLLVLLVVLLVCVVVVVNVVSVVSNVVSVVRVVVCVVNPHSNNVVSLLVSCLGPDQVSVLVSLVVQQVCCVPPHDPPRSSNSNSVSLNVCCVPPNSVSSNSSVCVVDVPDDDPPPPPDD

Radius of gyration: 30.19 Å; chains: 1; bounding box: 71×40×80 Å